Protein 3O2I (pdb70)

Structure (mmCIF, N/CA/C/O backbone):
data_3O2I
#
_entry.id   3O2I
#
_cell.length_a   50.485
_cell.length_b   91.630
_cell.length_c   171.779
_cell.angle_alpha   90.00
_cell.angle_beta   90.00
_cell.angle_gamma   90.00
#
_symmetry.space_group_name_H-M   'C 2 2 21'
#
loop_
_entity.id
_entity.type
_entity.pdbx_description
1 polymer 'Uncharacterized protein'
2 non-polymer 2,3-DIHYDROXY-1,4-DITHIOBUTANE
3 non-polymer DI(HYDROXYETHYL)ETHER
4 water water
#
loop_
_atom_site.group_PDB
_atom_site.id
_atom_site.type_symbol
_atom_site.label_atom_id
_atom_site.label_alt_id
_atom_site.label_comp_id
_atom_site.label_asym_id
_atom_site.label_entity_id
_atom_site.label_seq_id
_atom_site.pdbx_PDB_ins_code
_atom_site.Cartn_x
_atom_site.Cartn_y
_atom_site.Cartn_z
_atom_site.occupancy
_atom_site.B_iso_or_equiv
_atom_site.auth_seq_id
_atom_site.auth_comp_id
_atom_site.auth_asym_id
_atom_site.auth_atom_id
_atom_site.pdbx_PDB_model_num
ATOM 1 N N . ASP A 1 26 ? 17.642 30.106 69.927 1.00 75.16 5 ASP A N 1
ATOM 2 C CA . ASP A 1 26 ? 16.244 29.685 69.947 1.00 76.61 5 ASP 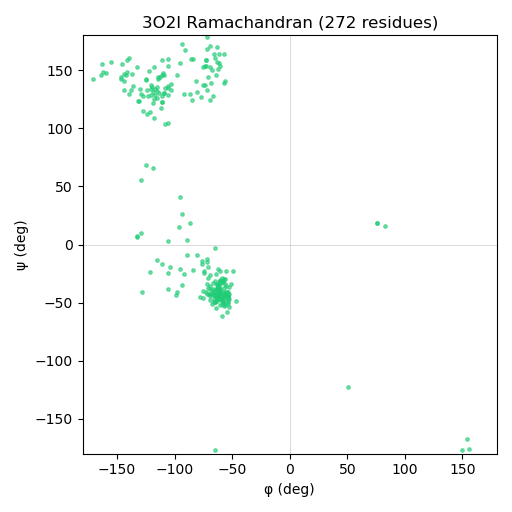A CA 1
ATOM 3 C C . ASP A 1 26 ? 15.437 30.400 71.043 1.00 69.23 5 ASP A C 1
ATOM 4 O O . ASP A 1 26 ? 16.005 31.105 71.883 1.00 73.69 5 ASP A O 1
ATOM 17 N N . HIS A 1 28 ? 11.423 30.315 73.387 1.00 29.66 7 HIS A N 1
ATOM 18 C CA . HIS A 1 28 ? 10.337 29.428 73.816 1.00 28.51 7 HIS A CA 1
ATOM 19 C C . HIS A 1 28 ? 9.154 30.166 74.425 1.00 31.63 7 HIS A C 1
ATOM 20 O O . HIS A 1 28 ? 9.325 31.146 75.156 1.00 29.68 7 HIS A O 1
ATOM 27 N N . ILE A 1 29 ? 7.949 29.682 74.146 1.00 25.87 8 ILE A N 1
ATOM 28 C CA . ILE A 1 29 ? 6.759 30.357 74.658 1.00 25.05 8 ILE A CA 1
ATOM 29 C C . ILE A 1 29 ? 6.099 29.688 75.866 1.00 21.70 8 ILE A C 1
ATOM 30 O O . ILE A 1 29 ? 5.848 28.481 75.866 1.00 24.83 8 ILE A O 1
ATOM 35 N N . TYR A 1 30 ? 5.796 30.507 76.867 1.00 19.75 9 TYR A N 1
ATOM 36 C CA . TYR A 1 30 ? 5.164 30.078 78.112 1.00 19.07 9 TYR A CA 1
ATOM 37 C C . TYR A 1 30 ? 3.903 30.880 78.326 1.00 23.03 9 TYR A C 1
ATOM 38 O O . TYR A 1 30 ? 3.956 32.090 78.533 1.00 23.06 9 TYR A O 1
ATOM 47 N N . 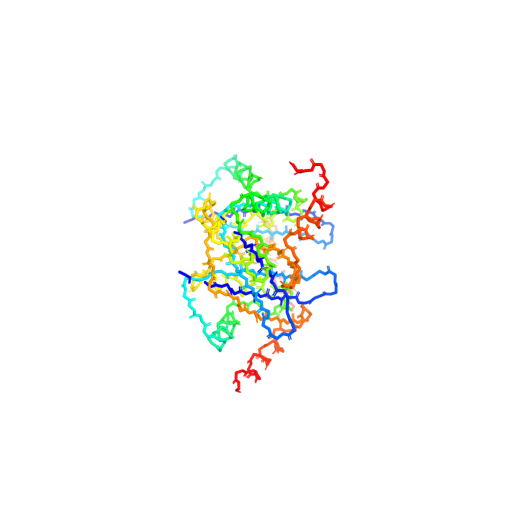GLU A 1 31 ? 2.771 30.194 78.245 1.00 15.52 10 GLU A N 1
ATOM 48 C CA . GLU A 1 31 ? 1.470 30.832 78.314 1.00 20.08 10 GLU A CA 1
ATOM 49 C C . GLU A 1 31 ? 0.757 30.514 79.622 1.00 23.73 10 GLU A C 1
ATOM 50 O O . GLU A 1 31 ? 0.635 29.352 80.005 1.00 19.60 10 GLU A O 1
ATOM 56 N N . LEU A 1 32 ? 0.267 31.553 80.288 1.00 17.91 11 LEU A N 1
ATOM 57 C CA . LEU A 1 32 ? -0.494 31.385 81.516 1.00 19.73 11 LEU A CA 1
ATOM 58 C C . LEU A 1 32 ? -1.917 31.733 81.179 1.00 22.52 11 LEU A C 1
ATOM 59 O O . LEU A 1 32 ? -2.195 32.773 80.563 1.00 20.72 11 LEU A O 1
ATOM 64 N N . VAL A 1 33 ? -2.830 30.862 81.567 1.00 19.29 12 VAL A N 1
ATOM 65 C CA . VAL A 1 33 ? -4.218 31.090 81.252 1.00 22.49 12 VAL A CA 1
ATOM 66 C C . VAL A 1 33 ? -5.063 31.176 82.514 1.00 24.56 12 VAL A C 1
ATOM 67 O O . VAL A 1 33 ? -4.891 30.387 83.453 1.00 24.39 12 VAL A O 1
ATOM 71 N N . SER A 1 34 ? -5.968 32.147 82.527 1.00 24.11 13 SER A N 1
ATOM 72 C CA . SER A 1 34 ? -6.968 32.263 83.574 1.00 31.12 13 SER A CA 1
ATOM 73 C C . SER A 1 34 ? -8.337 32.118 82.945 1.00 28.45 13 SER A C 1
ATOM 74 O O . SER A 1 34 ? -8.790 33.005 82.225 1.00 39.37 13 SER A O 1
ATOM 77 N N . ARG A 1 35 ? -8.993 30.996 83.214 1.00 24.77 14 ARG A N 1
ATOM 78 C CA . ARG A 1 35 ? -10.263 30.680 82.568 1.00 31.61 14 ARG A CA 1
ATOM 79 C C . ARG A 1 35 ? -11.432 31.388 83.247 1.00 41.18 14 ARG A C 1
ATOM 80 O O . ARG A 1 35 ? -11.479 31.496 84.465 1.00 41.24 14 ARG A O 1
ATOM 88 N N . ASP A 1 36 ? -12.378 31.869 82.452 1.00 41.98 15 ASP A N 1
ATOM 89 C CA . ASP A 1 36 ? -13.518 32.591 82.999 1.00 41.66 15 ASP A CA 1
ATOM 90 C C . ASP A 1 36 ? -14.702 32.506 82.047 1.00 40.23 15 ASP A C 1
ATOM 91 O O . ASP A 1 36 ? -14.529 32.285 80.843 1.00 34.02 15 ASP A O 1
ATOM 96 N N . ARG A 1 37 ? -15.897 32.691 82.597 1.00 39.40 16 ARG A N 1
ATOM 97 C CA . ARG A 1 37 ? -17.133 32.686 81.824 1.00 45.93 16 ARG A CA 1
ATOM 98 C C . ARG A 1 37 ? -17.198 33.810 80.793 1.00 47.25 16 ARG A C 1
ATOM 99 O O . ARG A 1 37 ? -17.771 33.640 79.714 1.00 51.13 16 ARG A O 1
ATOM 107 N N . THR A 1 38 ? -16.628 34.960 81.138 1.00 47.05 17 THR A N 1
ATOM 108 C CA . THR A 1 38 ? -16.749 36.154 80.301 1.00 59.49 17 THR A CA 1
ATOM 109 C C . THR A 1 38 ? -15.404 36.811 79.972 1.00 63.66 17 THR A C 1
ATOM 110 O O . THR A 1 38 ? -15.178 37.244 78.842 1.00 62.10 17 THR A O 1
ATOM 114 N N . HIS A 1 39 ? -14.512 36.876 80.956 1.00 68.17 18 HIS A N 1
ATOM 115 C CA . HIS A 1 39 ? -13.229 37.551 80.768 1.00 72.93 18 HIS A CA 1
ATOM 116 C C . HIS A 1 39 ? -12.033 36.620 80.942 1.00 60.89 18 HIS A C 1
ATOM 117 O O . HIS A 1 39 ? -11.245 36.789 81.879 1.00 58.17 18 HIS A O 1
ATOM 124 N N . PRO A 1 40 ? -11.894 35.633 80.043 1.00 48.08 19 PRO A N 1
ATOM 125 C CA . PRO A 1 40 ? -10.693 34.792 80.065 1.00 39.36 19 PRO A CA 1
ATOM 126 C C . PRO A 1 40 ? -9.466 35.657 79.805 1.00 36.81 19 PRO A C 1
ATOM 127 O O . PRO A 1 40 ? -9.565 36.685 79.135 1.00 43.68 19 PRO A O 1
ATOM 131 N N . VAL A 1 41 ? -8.328 35.253 80.352 1.00 32.38 20 VAL A N 1
ATOM 132 C CA . VAL A 1 41 ? -7.099 36.015 80.221 1.00 33.75 20 VAL A CA 1
ATOM 133 C C . VAL A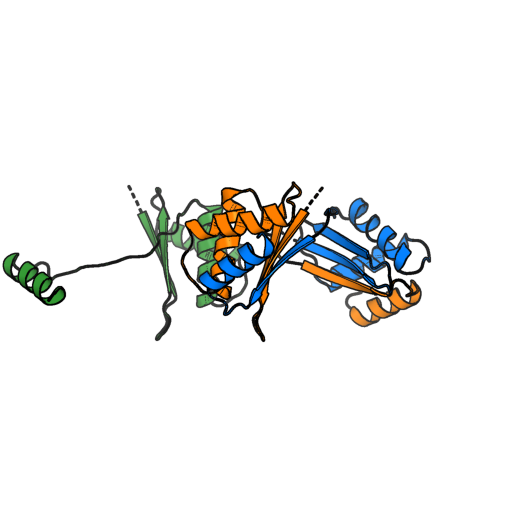 1 41 ? -5.991 35.073 79.803 1.00 37.61 20 VAL A C 1
ATOM 134 O O . VAL A 1 41 ? -5.747 34.062 80.467 1.00 34.05 20 VAL A O 1
ATOM 138 N N . ARG A 1 42 ? -5.344 35.383 78.682 1.00 30.20 21 ARG A N 1
ATOM 139 C CA . ARG A 1 42 ? -4.159 34.648 78.269 1.00 24.19 21 ARG A CA 1
ATOM 140 C C . ARG A 1 42 ? -2.954 35.578 78.297 1.00 31.39 21 ARG A C 1
ATOM 141 O O . ARG A 1 42 ? -3.015 36.714 77.821 1.00 33.34 21 ARG A O 1
ATOM 149 N N . ILE A 1 43 ? -1.876 35.111 78.910 1.00 27.87 22 ILE A N 1
ATOM 150 C CA . ILE A 1 43 ? -0.643 35.871 78.974 1.00 27.84 22 ILE A CA 1
ATOM 151 C C . ILE A 1 43 ? 0.427 35.018 78.311 1.00 29.34 22 ILE A C 1
ATOM 152 O O . ILE A 1 43 ? 0.587 33.850 78.657 1.00 36.21 22 ILE A O 1
ATOM 157 N N . TYR A 1 44 ? 1.154 35.597 77.364 1.00 20.06 23 TYR A N 1
ATOM 158 C CA . TYR A 1 44 ? 2.209 34.873 76.648 1.00 16.32 23 TYR A CA 1
ATOM 159 C C . TYR A 1 44 ? 3.563 35.422 77.027 1.00 23.25 23 TYR A C 1
ATOM 160 O O . TYR A 1 44 ? 3.837 36.610 76.845 1.00 29.12 23 TYR A O 1
ATOM 169 N N . LEU A 1 45 ? 4.417 34.544 77.536 1.00 24.40 24 LEU A N 1
ATOM 170 C CA . LEU A 1 45 ? 5.754 34.920 77.958 1.00 20.13 24 LEU A CA 1
ATOM 171 C C . LEU A 1 45 ? 6.763 34.227 77.072 1.00 22.91 24 LEU A C 1
ATOM 172 O O . LEU A 1 45 ? 6.580 33.071 76.715 1.00 31.31 24 LEU A O 1
ATOM 177 N N . LEU A 1 46 ? 7.838 34.936 76.747 1.00 24.49 25 LEU A N 1
ATOM 178 C CA . LEU A 1 46 ? 8.915 34.399 75.935 1.00 21.83 25 LEU A CA 1
ATOM 179 C C . LEU A 1 46 ? 10.115 34.238 76.826 1.00 27.45 25 LEU A C 1
ATOM 180 O O . LEU A 1 46 ? 10.330 35.033 77.746 1.00 27.90 25 LEU A O 1
ATOM 185 N N . HIS A 1 47 ? 10.897 33.205 76.557 1.00 26.26 26 HIS A N 1
ATOM 186 C CA . HIS A 1 47 ? 12.174 33.046 77.222 1.00 31.49 26 HIS A CA 1
ATOM 187 C C . HIS A 1 47 ? 13.166 32.454 76.238 1.00 34.91 26 HIS A C 1
ATOM 188 O O . HIS A 1 47 ? 12.795 31.660 75.375 1.00 35.13 26 HIS A O 1
ATOM 195 N N . SER A 1 48 ? 14.423 32.855 76.374 1.00 31.28 27 SER A N 1
ATOM 196 C CA . SER A 1 48 ? 15.508 32.319 75.569 1.00 38.10 27 SER A CA 1
ATOM 197 C C . SER A 1 48 ? 15.727 30.850 75.866 1.00 36.55 27 SER A C 1
ATOM 198 O O . SER A 1 48 ? 16.148 30.095 74.998 1.00 45.89 27 SER A O 1
ATOM 201 N N . GLU A 1 49 ? 15.455 30.455 77.106 1.00 39.36 28 GLU A N 1
ATOM 202 C CA . GLU A 1 49 ? 15.835 29.134 77.587 1.00 44.64 28 GLU A CA 1
ATOM 203 C C . GLU A 1 49 ? 14.621 28.251 77.686 1.00 32.88 28 GLU A C 1
ATOM 204 O O . GLU A 1 49 ? 13.506 28.737 77.854 1.00 22.70 28 GLU A O 1
ATOM 210 N N . TYR A 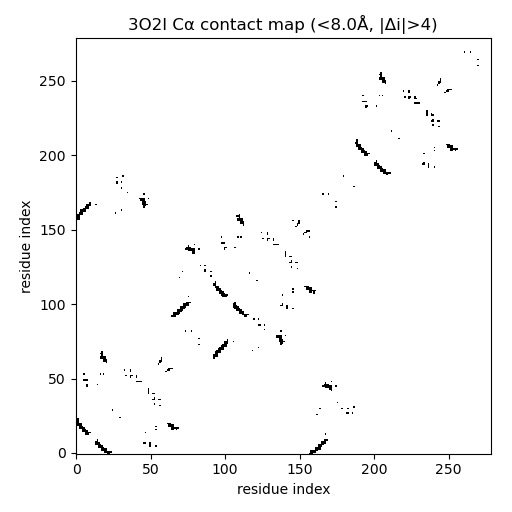1 50 ? 14.844 26.949 77.576 1.00 32.90 29 TYR A N 1
ATOM 211 C CA . TYR A 1 50 ? 13.756 25.994 77.674 1.00 32.38 29 TYR A CA 1
ATOM 212 C C . TYR A 1 50 ? 13.606 25.531 79.114 1.00 35.28 29 TYR A C 1
ATOM 213 O O . TYR A 1 50 ? 14.587 25.140 79.752 1.00 36.25 29 TYR A O 1
ATOM 222 N N . TRP A 1 51 ? 12.376 25.601 79.615 1.00 28.51 30 TRP A N 1
ATOM 223 C CA . TRP A 1 51 ? 12.021 25.062 80.919 1.00 26.60 30 TRP A CA 1
ATOM 224 C C . TRP A 1 51 ? 11.028 23.935 80.715 1.00 29.61 30 TRP A C 1
ATOM 225 O O . TRP A 1 51 ? 10.082 24.081 79.936 1.00 26.09 30 TRP A O 1
ATOM 236 N N . THR A 1 52 ? 11.219 22.820 81.420 1.00 27.35 31 THR A N 1
ATOM 237 C CA . THR A 1 52 ? 10.241 21.737 81.388 1.00 25.65 31 THR A CA 1
ATOM 238 C C . THR A 1 52 ? 8.954 22.240 82.040 1.00 26.74 31 THR A C 1
ATOM 239 O O . THR A 1 52 ? 8.967 23.263 82.734 1.00 21.70 31 THR A O 1
ATOM 243 N N . GLU A 1 53 ? 7.850 21.528 81.817 1.00 25.65 32 GLU A N 1
ATOM 244 C CA . GLU A 1 53 ? 6.591 21.828 82.508 1.00 29.21 32 GLU A CA 1
ATOM 245 C C . GLU A 1 53 ? 6.772 21.864 84.039 1.00 28.23 32 GLU A C 1
ATOM 246 O O . GLU A 1 53 ? 6.278 22.768 84.717 1.00 28.92 32 GLU A O 1
ATOM 252 N N . ASP A 1 54 ? 7.479 20.880 84.581 1.00 28.59 33 ASP A N 1
ATOM 253 C CA . ASP A 1 54 ? 7.689 20.824 86.036 1.00 29.78 33 ASP A CA 1
ATOM 254 C C . ASP A 1 54 ? 8.392 22.083 86.527 1.00 24.63 33 ASP A C 1
ATOM 255 O O . ASP A 1 54 ? 7.959 22.712 87.492 1.00 21.63 33 ASP A O 1
ATOM 260 N N . GLU A 1 55 ? 9.460 22.460 85.833 1.00 21.58 34 GLU A N 1
ATOM 261 C CA . GLU A 1 55 ? 10.203 23.662 86.171 1.00 28.56 34 GLU A CA 1
ATOM 262 C C . GLU A 1 55 ? 9.337 24.917 86.088 1.00 30.73 34 GLU A C 1
ATOM 263 O O . GLU A 1 55 ? 9.451 25.815 86.929 1.00 30.76 34 GLU A O 1
ATOM 269 N N . PHE A 1 56 ? 8.471 24.959 85.076 1.00 24.70 35 PHE A N 1
ATOM 270 C CA . PHE A 1 56 ? 7.511 26.052 84.887 1.00 25.80 35 PHE A CA 1
ATOM 271 C C . PHE A 1 56 ? 6.537 26.103 86.078 1.00 25.22 35 PHE A C 1
ATOM 272 O O . PHE A 1 56 ? 6.272 27.170 86.635 1.00 27.52 35 PHE A O 1
ATOM 280 N N . TYR A 1 57 ? 6.022 24.944 86.481 1.00 27.09 36 TYR A N 1
ATOM 281 C CA . TYR A 1 57 ? 5.196 24.858 87.692 1.00 26.85 36 TYR A CA 1
ATOM 282 C C . TYR A 1 57 ? 5.955 25.322 88.937 1.00 26.00 36 TYR A C 1
ATOM 283 O O . TYR A 1 57 ? 5.439 26.098 89.729 1.00 22.35 36 TYR A O 1
ATOM 292 N N . ASN A 1 58 ? 7.186 24.856 89.105 1.00 28.25 37 ASN A N 1
ATOM 293 C CA . ASN A 1 58 ? 7.982 25.317 90.234 1.00 32.87 37 ASN A CA 1
ATOM 294 C C . ASN A 1 58 ? 8.158 26.825 90.240 1.00 35.56 37 ASN A C 1
ATOM 295 O O . ASN A 1 58 ? 8.252 27.444 91.306 1.00 29.34 37 ASN A O 1
ATOM 300 N N . LEU A 1 59 ? 8.198 27.422 89.053 1.00 33.28 38 LEU A N 1
ATOM 301 C CA . LEU A 1 59 ? 8.335 28.867 88.972 1.00 34.54 38 LEU A CA 1
ATOM 302 C C . LEU A 1 59 ? 7.117 29.533 89.611 1.00 27.96 38 LEU A C 1
ATOM 303 O O . LEU A 1 59 ? 7.243 30.560 90.262 1.00 22.22 38 LEU A O 1
ATOM 308 N N . LEU A 1 60 ? 5.942 28.942 89.424 1.00 23.23 39 LEU A N 1
ATOM 309 C CA . LEU A 1 60 ? 4.729 29.473 90.040 1.00 28.75 39 LEU A CA 1
ATOM 310 C C . LEU A 1 60 ? 4.813 29.407 91.576 1.00 30.43 39 LEU A C 1
ATOM 311 O O . LEU A 1 60 ? 4.460 30.359 92.266 1.00 33.68 39 LEU A O 1
ATOM 316 N N . LEU A 1 61 ? 5.270 28.275 92.101 1.00 25.52 40 LEU A N 1
ATOM 317 C CA . LEU A 1 61 ? 5.443 28.131 93.545 1.00 30.36 40 LEU A CA 1
ATOM 318 C C . LEU A 1 61 ? 6.436 29.175 94.024 1.00 32.79 40 LEU A C 1
ATOM 319 O O . LEU A 1 61 ? 6.220 29.823 95.045 1.00 23.86 40 LEU A O 1
ATOM 324 N N . GLU A 1 62 ? 7.503 29.376 93.254 1.00 29.16 41 GLU A N 1
ATOM 325 C CA . GLU A 1 62 ? 8.495 30.379 93.616 1.00 37.57 41 GLU A CA 1
ATOM 326 C C . GLU A 1 62 ? 7.836 31.750 93.747 1.00 39.78 41 GLU A C 1
ATOM 327 O O . GLU A 1 62 ? 8.033 32.448 94.749 1.00 36.12 41 GLU A O 1
ATOM 333 N N . ALA A 1 63 ? 7.037 32.120 92.746 1.00 29.89 42 ALA A N 1
ATOM 334 C CA . ALA A 1 63 ? 6.297 33.380 92.783 1.00 30.24 42 ALA A CA 1
ATOM 335 C C . ALA A 1 63 ? 5.289 33.435 93.937 1.00 29.47 42 ALA A C 1
ATOM 336 O O . ALA A 1 63 ? 5.058 34.498 94.510 1.00 33.63 42 ALA A O 1
ATOM 338 N N . PHE A 1 64 ? 4.680 32.296 94.267 1.00 27.85 43 PHE A N 1
ATOM 339 C CA . PHE A 1 64 ? 3.683 32.252 95.349 1.00 25.12 43 PHE A CA 1
ATOM 340 C C . PHE A 1 64 ? 4.275 32.691 96.691 1.00 32.23 43 PHE A C 1
ATOM 341 O O . PHE A 1 64 ? 3.573 33.266 97.506 1.00 28.38 43 PHE A O 1
ATOM 349 N N . GLN A 1 65 ? 5.564 32.431 96.900 1.00 28.77 44 GLN A N 1
ATOM 350 C CA . GLN A 1 65 ? 6.270 32.868 98.105 1.00 43.06 44 GLN A CA 1
ATOM 351 C C . GLN A 1 65 ? 6.234 34.382 98.287 1.00 52.11 44 GLN A C 1
ATOM 352 O O . GLN A 1 65 ? 6.286 34.880 99.409 1.00 59.68 44 GLN A O 1
ATOM 358 N N . ARG A 1 66 ? 6.156 35.107 97.177 1.00 54.83 45 ARG A N 1
ATOM 359 C CA . ARG A 1 66 ? 6.240 36.563 97.197 1.00 58.23 45 ARG A CA 1
ATOM 360 C C . ARG A 1 66 ? 4.884 37.236 97.017 1.00 46.68 45 ARG A C 1
ATOM 361 O O . ARG A 1 66 ? 4.722 38.412 97.342 1.00 43.09 45 ARG A O 1
ATOM 369 N N . SER A 1 67 ? 3.920 36.492 96.482 1.00 33.57 46 SER A N 1
ATOM 370 C CA . SER A 1 67 ? 2.685 37.091 95.997 1.00 28.22 46 SER A CA 1
ATOM 371 C C . SER A 1 67 ? 1.604 37.156 97.059 1.00 28.65 46 SER A C 1
ATOM 372 O O . SER A 1 67 ? 1.692 36.499 98.087 1.00 30.14 46 SER A O 1
ATOM 375 N N . SER A 1 68 ? 0.562 37.923 96.767 1.00 25.59 47 SER A N 1
ATOM 376 C CA . SER A 1 68 ? -0.578 38.062 97.658 1.00 34.73 47 SER A CA 1
ATOM 377 C C . SER A 1 68 ? -1.311 36.735 97.811 1.00 38.82 47 SER A C 1
ATOM 378 O O . SER A 1 68 ? -0.888 35.711 97.264 1.00 37.23 47 SER A O 1
ATOM 381 N N . ALA A 1 69 ? -2.410 36.759 98.562 1.00 34.16 48 ALA A N 1
ATOM 382 C CA . ALA A 1 69 ? -3.235 35.571 98.757 1.00 31.62 48 ALA A CA 1
ATOM 383 C C . ALA A 1 69 ? -4.411 35.542 97.775 1.00 29.85 48 ALA A C 1
ATOM 384 O O . ALA A 1 69 ? -5.359 34.783 97.955 1.00 25.55 48 ALA A O 1
ATOM 386 N N . SER A 1 70 ? -4.342 36.363 96.734 1.00 34.48 49 SER A N 1
ATOM 387 C CA . SER A 1 70 ? -5.454 36.506 95.787 1.00 36.58 49 SER A CA 1
ATOM 388 C C . SER A 1 70 ? -5.840 35.225 95.039 1.00 33.04 49 SER A C 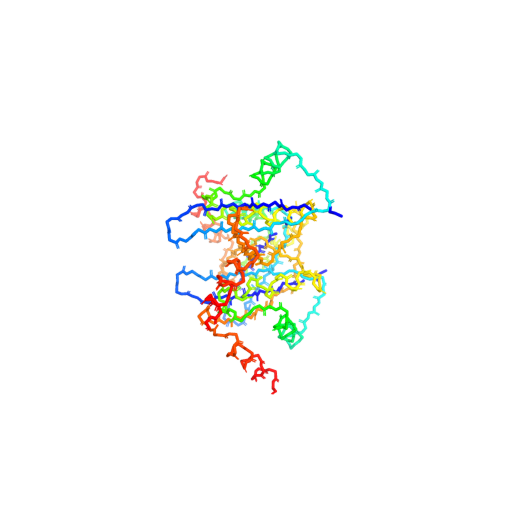1
ATOM 389 O O . SER A 1 70 ? -5.036 34.300 94.889 1.00 32.62 49 SER A O 1
ATOM 392 N N . ASP A 1 71 ? -7.085 35.191 94.575 1.00 28.68 50 ASP A N 1
ATOM 393 C CA . ASP A 1 71 ? -7.576 34.150 93.676 1.00 29.45 50 ASP A CA 1
ATOM 394 C C . ASP A 1 71 ? -6.806 34.199 92.354 1.00 32.20 50 ASP A C 1
ATOM 395 O O . ASP A 1 71 ? -6.080 35.154 92.085 1.00 34.88 50 ASP A O 1
ATOM 400 N N . TRP A 1 72 ? -6.990 33.186 91.514 1.00 25.47 51 TRP A N 1
ATOM 401 C CA . TRP A 1 72 ? -6.127 33.029 90.358 1.00 24.28 51 TRP A CA 1
ATOM 402 C C . TRP A 1 72 ? -6.226 34.226 89.395 1.00 28.21 51 TRP A C 1
ATOM 403 O O . TRP A 1 72 ? -5.200 34.704 88.915 1.00 31.68 51 TRP A O 1
ATOM 414 N N . HIS A 1 73 ? -7.436 34.736 89.143 1.00 21.80 52 HIS A N 1
ATOM 415 C CA . HIS A 1 73 ? -7.583 35.837 88.180 1.00 25.20 52 HIS A CA 1
ATOM 416 C C . HIS A 1 73 ? -6.720 37.063 88.499 1.00 28.04 52 HIS A C 1
ATOM 417 O O . HIS A 1 73 ? -6.395 37.833 87.601 1.00 29.61 52 HIS A O 1
ATOM 424 N N . LEU A 1 74 ? -6.325 37.229 89.760 1.00 32.58 53 LEU A N 1
ATOM 425 C CA . LEU A 1 74 ? -5.378 38.289 90.129 1.00 31.35 53 LEU A CA 1
ATOM 426 C C . LEU A 1 74 ? -3.971 37.714 90.224 1.00 32.34 53 LEU A C 1
ATOM 427 O O . LEU A 1 74 ? -2.991 38.327 89.782 1.00 36.47 53 LEU A O 1
ATOM 432 N N . GLN A 1 75 ? -3.886 36.519 90.795 1.00 26.01 54 GLN A N 1
ATOM 433 C CA . GLN A 1 75 ? -2.616 35.830 90.979 1.00 19.90 54 GLN A CA 1
ATOM 434 C C . GLN A 1 75 ? -1.840 35.722 89.674 1.00 24.93 54 GLN A C 1
ATOM 435 O O . GLN A 1 75 ? -0.624 35.920 89.643 1.00 28.70 54 GLN A O 1
ATOM 441 N N . ILE A 1 76 ? -2.545 35.396 88.593 1.00 22.97 55 ILE A N 1
ATOM 442 C CA . ILE A 1 76 ? -1.895 35.231 87.297 1.00 22.80 55 ILE A CA 1
ATOM 443 C C . ILE A 1 76 ? -1.058 36.463 86.918 1.00 16.64 55 ILE A C 1
ATOM 444 O O . ILE A 1 76 ? 0.062 36.336 86.419 1.00 25.77 55 ILE A O 1
ATOM 449 N N . LEU A 1 77 ? -1.592 37.645 87.193 1.00 22.71 56 LEU A N 1
ATOM 450 C CA . LEU A 1 77 ? -0.888 38.894 86.895 1.00 27.11 56 LEU A CA 1
ATOM 451 C C . LEU A 1 77 ? 0.358 39.040 87.760 1.00 29.89 56 LEU A C 1
ATOM 452 O O . LEU A 1 77 ? 1.395 39.520 87.298 1.00 28.59 56 LEU A O 1
ATOM 457 N N . GLU A 1 78 ? 0.258 38.616 89.018 1.00 23.11 57 GLU A N 1
ATOM 458 C CA . GLU A 1 78 ? 1.404 38.685 89.920 1.00 22.47 57 GLU A CA 1
ATOM 459 C C . GLU A 1 78 ? 2.464 37.689 89.497 1.00 22.93 57 GLU A C 1
ATOM 460 O O . GLU A 1 78 ? 3.649 37.995 89.507 1.00 27.11 57 GLU A O 1
ATOM 466 N N . VAL A 1 79 ? 2.041 36.485 89.130 1.00 21.00 58 VAL A N 1
ATOM 467 C CA . VAL A 1 79 ? 2.998 35.486 88.661 1.00 22.31 58 VAL A CA 1
ATOM 468 C C . VAL A 1 79 ? 3.741 35.996 87.412 1.00 22.48 58 VAL A C 1
ATOM 469 O O . VAL A 1 79 ? 4.968 35.927 87.343 1.00 24.67 58 VAL A O 1
ATOM 473 N N . SER A 1 80 ? 2.997 36.526 86.442 1.00 19.85 59 SER A N 1
ATOM 474 C CA A SER A 1 80 ? 3.610 37.073 85.232 0.60 27.32 59 SER A CA 1
ATOM 475 C CA B SER A 1 80 ? 3.609 37.076 85.232 0.40 26.98 59 SER A CA 1
ATOM 476 C C . SER A 1 80 ? 4.696 38.092 85.583 1.00 26.85 59 SER A C 1
ATOM 477 O O . SER A 1 80 ? 5.847 37.947 85.178 1.00 26.84 59 SER A O 1
ATOM 482 N N . LYS A 1 81 ? 4.328 39.117 86.348 1.00 33.77 60 LYS A N 1
ATOM 483 C CA . LYS A 1 81 ? 5.286 40.151 86.749 1.00 35.21 60 LYS A CA 1
ATOM 484 C C . LYS A 1 81 ? 6.504 39.550 87.445 1.00 34.54 60 LYS A C 1
ATOM 485 O O . LYS A 1 81 ? 7.624 40.025 87.277 1.00 37.53 60 LYS A O 1
ATOM 491 N N . TYR A 1 82 ? 6.295 38.491 88.215 1.00 27.05 61 TYR A N 1
ATOM 492 C CA . TYR A 1 82 ? 7.419 37.896 88.921 1.00 28.91 61 TYR A CA 1
ATOM 493 C C . TYR A 1 82 ? 8.335 37.166 87.962 1.00 29.15 61 TYR A C 1
ATOM 494 O O . TYR A 1 82 ? 9.553 37.250 88.079 1.00 28.81 61 TYR A O 1
ATOM 503 N N . LEU A 1 83 ? 7.753 36.420 87.031 1.00 25.30 62 LEU A N 1
ATOM 504 C CA . LEU A 1 83 ? 8.572 35.718 86.057 1.00 25.04 62 LEU A CA 1
ATOM 505 C C . LEU A 1 83 ? 9.381 36.723 85.240 1.00 26.49 62 LEU A C 1
ATOM 506 O O . LEU A 1 83 ? 10.558 36.497 84.947 1.00 28.91 62 LEU A O 1
ATOM 511 N N . VAL A 1 84 ? 8.753 37.840 84.882 1.00 22.59 63 VAL A N 1
ATOM 512 C CA . VAL A 1 84 ? 9.441 38.854 84.075 1.00 27.94 63 VAL A CA 1
ATOM 513 C C . VAL A 1 84 ? 10.623 39.484 84.821 1.00 37.90 63 VAL A C 1
ATOM 514 O O . VAL A 1 84 ? 11.738 39.556 84.295 1.00 39.85 63 VAL A O 1
ATOM 518 N N . THR A 1 85 ? 10.386 39.927 86.053 1.00 33.65 64 THR A N 1
ATOM 519 C CA . THR A 1 85 ? 11.368 40.770 86.732 1.00 41.30 64 THR A CA 1
ATOM 520 C C . THR A 1 85 ? 12.468 39.963 87.415 1.00 41.72 64 THR A C 1
ATOM 521 O O . THR A 1 85 ? 13.568 40.467 87.644 1.00 50.08 64 THR A O 1
ATOM 525 N N . ALA A 1 86 ? 12.174 38.700 87.705 1.00 32.57 65 ALA A N 1
ATOM 526 C CA . ALA A 1 86 ? 13.079 37.847 88.466 1.00 39.60 65 ALA A CA 1
ATOM 527 C C . ALA A 1 86 ? 13.704 36.732 87.634 1.00 43.73 65 ALA A C 1
ATOM 528 O O . ALA A 1 86 ? 14.680 36.115 88.054 1.00 39.44 65 ALA A O 1
ATOM 530 N N . HIS A 1 87 ? 13.138 36.447 86.468 1.00 41.82 66 HIS A N 1
ATOM 531 C CA . HIS A 1 87 ? 13.617 35.305 85.700 1.00 38.14 66 HIS A CA 1
ATOM 532 C C . HIS A 1 87 ? 13.879 35.566 84.223 1.00 39.60 66 HIS A C 1
ATOM 533 O O . HIS A 1 87 ? 14.196 34.644 83.476 1.00 39.38 66 HIS A O 1
ATOM 540 N N . GLY A 1 88 ? 13.774 36.824 83.815 1.00 39.91 67 GLY A N 1
ATOM 541 C CA . GLY A 1 88 ? 14.165 37.210 82.471 1.00 31.94 67 GLY A CA 1
ATOM 542 C C . GLY A 1 88 ? 13.164 36.793 81.410 1.00 31.87 67 GLY A C 1
ATOM 543 O O . GLY A 1 88 ? 13.500 36.730 80.225 1.00 32.04 67 GLY A O 1
ATOM 544 N N . PHE A 1 89 ? 11.941 36.492 81.835 1.00 29.04 68 PHE A N 1
ATOM 545 C CA . PHE A 1 89 ? 10.856 36.236 80.896 1.00 34.62 68 PHE A CA 1
ATOM 546 C C . PHE A 1 89 ? 10.465 37.572 80.278 1.00 35.92 68 PHE A C 1
ATOM 547 O O . PHE A 1 89 ? 10.653 38.623 80.884 1.00 33.23 68 PHE A O 1
ATOM 555 N N . VAL A 1 90 ? 9.927 37.540 79.071 1.00 33.62 69 VAL A N 1
ATOM 556 C CA . VAL A 1 90 ? 9.499 38.768 78.422 1.00 30.48 69 VAL A CA 1
ATOM 557 C C . VAL A 1 90 ? 8.082 38.583 77.943 1.00 31.08 69 VAL A C 1
ATOM 558 O O . VAL A 1 90 ? 7.778 37.583 77.285 1.00 33.68 69 VAL A O 1
ATOM 562 N N . GLU A 1 91 ? 7.212 39.534 78.274 1.00 25.35 70 GLU A N 1
ATOM 563 C CA . GLU A 1 91 ? 5.817 39.443 77.857 1.00 27.60 70 GLU A CA 1
ATOM 564 C C . GLU A 1 91 ? 5.647 39.698 76.363 1.00 30.18 70 GLU A C 1
ATOM 565 O O . GLU A 1 91 ? 6.216 40.649 75.821 1.00 31.56 70 GLU A O 1
ATOM 571 N N . ALA A 1 92 ? 4.874 38.837 75.701 1.00 22.82 71 ALA A N 1
ATOM 572 C CA . ALA A 1 92 ? 4.524 39.055 74.299 1.00 23.41 71 ALA A CA 1
ATOM 573 C C . ALA A 1 92 ? 3.172 39.746 74.255 1.00 30.80 71 ALA A C 1
ATOM 574 O O . ALA A 1 92 ? 2.385 39.656 75.200 1.00 35.61 71 ALA A O 1
ATOM 576 N N . GLY A 1 93 ? 2.910 40.444 73.160 1.00 32.57 72 GLY A N 1
ATOM 577 C CA . GLY A 1 93 ? 1.682 41.202 73.004 1.00 37.65 72 GLY A CA 1
ATOM 578 C C . GLY A 1 93 ? 0.461 40.343 72.744 1.00 40.61 72 GLY A C 1
ATOM 579 O O . GLY A 1 93 ? -0.661 40.766 73.006 1.00 46.87 72 GLY A O 1
ATOM 580 N N . GLY A 1 94 ? 0.669 39.133 72.237 1.00 32.44 73 GLY A N 1
ATOM 581 C CA . GLY A 1 94 ? -0.444 38.249 71.968 1.00 28.51 73 GLY A CA 1
ATOM 582 C C . GLY A 1 94 ? -0.135 37.256 70.866 1.00 32.07 73 GLY A C 1
ATOM 583 O O . GLY A 1 94 ? 1.008 37.100 70.456 1.00 31.64 73 GLY A O 1
ATOM 584 N N . LEU A 1 95 ? -1.170 36.589 70.375 1.00 30.06 74 LEU A N 1
ATOM 585 C CA . LEU A 1 95 ? -0.989 35.468 69.472 1.00 21.73 74 LEU A CA 1
ATOM 586 C C . LEU A 1 95 ? -2.094 35.463 68.445 1.00 28.72 74 LEU A C 1
ATOM 587 O O . LEU A 1 95 ? -3.274 35.606 68.777 1.00 31.50 74 LEU A O 1
ATOM 592 N N . GLN A 1 96 ? -1.690 35.294 67.193 1.00 20.19 75 GLN A N 1
ATOM 593 C CA . GLN A 1 96 ? -2.612 35.170 66.078 1.00 27.05 75 GLN A CA 1
ATOM 594 C C . GLN A 1 96 ? -2.316 33.836 65.407 1.00 30.70 75 GLN A C 1
ATOM 595 O O . GLN A 1 96 ? -1.169 33.360 65.414 1.00 34.38 75 GLN A O 1
ATOM 601 N N . GLU A 1 97 ? -3.345 33.229 64.832 1.00 24.96 76 GLU A N 1
ATOM 602 C CA . GLU A 1 97 ? -3.218 31.873 64.335 1.00 19.28 76 GLU A CA 1
ATOM 603 C C . GLU A 1 97 ? -4.011 31.624 63.047 1.00 28.60 76 GLU A C 1
ATOM 604 O O . GLU A 1 97 ? -5.129 32.114 62.894 1.00 28.58 76 GLU A O 1
ATOM 610 N N . ILE A 1 98 ? -3.418 30.865 62.127 1.00 30.26 77 ILE A N 1
ATOM 611 C CA . ILE A 1 98 ? -4.145 30.375 60.952 1.00 29.21 77 ILE A CA 1
ATOM 612 C C . ILE A 1 98 ? -3.925 28.893 60.804 1.00 28.55 77 ILE A C 1
ATOM 613 O O . ILE A 1 98 ? -2.796 28.421 60.918 1.00 30.92 77 ILE A O 1
ATOM 618 N N . GLY A 1 99 ? -5.007 28.161 60.567 1.00 26.05 78 GLY A N 1
ATOM 619 C CA . GLY A 1 99 ? -4.931 26.721 60.449 1.00 29.63 78 GLY A CA 1
ATOM 620 C C . GLY A 1 99 ? -5.758 26.161 59.308 1.00 30.60 78 GLY A C 1
ATOM 621 O O . GLY A 1 99 ? -6.820 26.688 58.967 1.00 29.20 78 GLY A O 1
ATOM 622 N N . PHE A 1 100 ? -5.265 25.079 58.718 1.00 27.66 79 PHE A N 1
ATOM 623 C CA . PHE A 1 100 ? -6.007 24.368 57.686 1.00 31.92 79 PHE A CA 1
ATOM 624 C C . PHE A 1 100 ? -5.802 22.877 57.875 1.00 36.65 79 PHE A C 1
ATOM 625 O O . PHE A 1 100 ? -4.831 22.461 58.510 1.00 39.71 79 PHE A O 1
ATOM 633 N N . PRO A 1 101 ? -6.718 22.061 57.330 1.00 33.67 80 PRO A N 1
ATOM 634 C CA . PRO A 1 101 ? -6.515 20.613 57.382 1.00 33.51 80 PRO A CA 1
ATOM 635 C C . PRO A 1 101 ? -5.193 20.262 56.729 1.00 33.92 80 PRO A C 1
ATOM 636 O O . PRO A 1 101 ? -4.843 20.868 55.721 1.00 33.84 80 PRO A O 1
ATOM 640 N N . GLY A 1 102 ? -4.450 19.331 57.319 1.00 40.89 81 GLY A N 1
ATOM 641 C CA . GLY A 1 102 ? -3.171 18.929 56.762 1.00 43.46 81 GLY A CA 1
ATOM 642 C C . GLY A 1 102 ? -3.313 18.356 55.361 1.00 53.32 81 GLY A C 1
ATOM 643 O O . GLY A 1 102 ? -2.416 18.475 54.525 1.00 56.23 81 GLY A O 1
ATOM 644 N N . GLU A 1 103 ? -4.458 17.739 55.100 1.00 54.51 82 GLU A N 1
ATOM 645 C CA . GLU A 1 103 ? -4.681 17.065 53.827 1.00 56.66 82 GLU A CA 1
ATOM 646 C C . GLU A 1 103 ? -5.077 18.051 52.738 1.00 48.46 82 GLU A C 1
ATOM 647 O O . GLU A 1 103 ? -5.151 17.681 51.591 1.00 42.87 82 GLU A O 1
ATOM 653 N N . LEU A 1 104 ? -5.348 19.301 53.100 1.00 46.86 83 LEU A N 1
ATOM 654 C CA . LEU A 1 104 ? -5.912 20.250 52.146 1.00 40.98 83 LEU A CA 1
ATOM 655 C C . LEU A 1 104 ? -4.910 20.612 51.061 1.00 51.50 83 LEU A C 1
ATOM 656 O O . LEU A 1 104 ? -3.725 20.819 51.338 1.00 52.90 83 LEU A O 1
ATOM 661 N N . SER A 1 105 ? -5.392 20.696 49.824 1.00 51.53 84 SER A N 1
ATOM 662 C CA . SER A 1 105 ? -4.529 21.018 48.695 1.00 50.41 84 SER A CA 1
ATOM 663 C C . SER A 1 105 ? -4.147 22.481 48.754 1.00 51.35 84 SER A C 1
ATOM 664 O O . SER A 1 105 ? -4.835 23.287 49.373 1.00 54.32 84 SER A O 1
ATOM 667 N N . LYS A 1 106 ? -3.055 22.826 48.089 1.00 50.00 85 LYS A N 1
ATOM 668 C CA . LYS A 1 106 ? -2.592 24.205 48.062 1.00 56.22 85 LYS A CA 1
ATOM 669 C C . LYS A 1 106 ? -3.618 25.093 47.352 1.00 59.93 85 LYS A C 1
ATOM 670 O O . LYS A 1 106 ? -3.710 26.293 47.609 1.00 58.00 85 LYS A O 1
ATOM 676 N N . THR A 1 107 ? -4.401 24.475 46.474 1.00 61.99 86 THR A N 1
ATOM 677 C CA . THR A 1 107 ? -5.436 25.152 45.695 1.00 57.62 86 THR A CA 1
ATOM 678 C C . THR A 1 107 ? -6.605 25.611 46.561 1.00 53.06 86 THR A C 1
ATOM 679 O O . THR A 1 107 ? -7.066 26.747 46.463 1.00 45.14 86 THR A O 1
ATOM 683 N N . GLU A 1 108 ? -7.095 24.715 47.408 1.00 58.63 87 GLU A N 1
ATOM 684 C CA . GLU A 1 108 ? -8.192 25.050 48.305 1.00 50.37 87 GLU A CA 1
ATOM 685 C C . GLU A 1 108 ? -7.741 26.002 49.424 1.00 47.91 87 GLU A C 1
ATOM 686 O O . GLU A 1 108 ? -8.504 26.860 49.869 1.00 40.20 87 GLU A O 1
ATOM 692 N N . VAL A 1 109 ? -6.499 25.860 49.872 1.00 47.67 88 VAL A N 1
ATOM 693 C CA . VAL A 1 109 ? -5.974 26.789 50.867 1.00 47.91 88 VAL A CA 1
ATOM 694 C C . VAL A 1 109 ? -6.078 28.209 50.317 1.00 50.25 88 VAL A C 1
ATOM 695 O O . VAL A 1 109 ? -6.603 29.113 50.975 1.00 44.69 88 VAL A O 1
ATOM 699 N N . ARG A 1 110 ? -5.592 28.392 49.094 1.00 52.98 89 ARG A N 1
ATOM 700 C CA . ARG A 1 110 ? -5.648 29.694 48.438 1.00 57.20 89 ARG A CA 1
ATOM 701 C C . ARG A 1 110 ? -7.087 30.227 48.425 1.00 50.34 89 ARG A C 1
ATOM 702 O O . ARG A 1 110 ? -7.329 31.395 48.743 1.00 45.42 89 ARG A O 1
ATOM 710 N N . ARG A 1 111 ? -8.035 29.360 48.078 1.00 44.44 90 ARG A N 1
ATOM 711 C CA . ARG A 1 111 ? -9.450 29.730 48.035 1.00 55.43 90 ARG A CA 1
ATOM 712 C C . ARG A 1 111 ? -10.026 30.144 49.393 1.00 50.49 90 ARG A C 1
ATOM 713 O O . ARG A 1 111 ? -10.850 31.059 49.475 1.00 50.02 90 ARG A O 1
ATOM 721 N N . ARG A 1 112 ? -9.600 29.482 50.462 1.00 41.90 91 ARG A N 1
ATOM 722 C CA . ARG A 1 112 ? -10.095 29.857 51.778 1.00 31.22 91 ARG A CA 1
ATOM 723 C C . ARG A 1 112 ? -9.509 31.181 52.180 1.00 37.63 91 ARG A C 1
ATOM 724 O O . ARG A 1 112 ? -10.184 32.009 52.793 1.00 42.36 91 ARG A O 1
ATOM 732 N N . ILE A 1 113 ? -8.247 31.393 51.831 1.00 35.84 92 ILE A N 1
ATOM 733 C CA . ILE A 1 113 ? -7.592 32.631 52.215 1.00 44.13 92 ILE A CA 1
ATOM 734 C C . ILE A 1 113 ? -8.342 33.769 51.541 1.00 50.16 92 ILE A C 1
ATOM 735 O O . ILE A 1 113 ? -8.702 34.756 52.178 1.00 53.63 92 ILE A O 1
ATOM 740 N N . ASN A 1 114 ? -8.605 33.601 50.250 1.00 59.64 93 ASN A N 1
ATOM 741 C CA . ASN A 1 114 ? -9.369 34.584 49.499 1.00 66.62 93 ASN A CA 1
ATOM 742 C C . ASN A 1 114 ? -10.779 34.754 50.054 1.00 63.79 93 ASN A C 1
ATOM 743 O O . ASN A 1 114 ? -11.250 35.873 50.233 1.00 64.07 93 ASN A O 1
ATOM 748 N N . ALA A 1 115 ? -11.451 33.647 50.351 1.00 57.89 94 ALA A N 1
ATOM 749 C CA . ALA A 1 115 ? -12.804 33.743 50.878 1.00 58.42 94 ALA A CA 1
ATOM 750 C C . ALA A 1 115 ? -12.807 34.616 52.129 1.00 61.97 94 ALA A C 1
ATOM 751 O O . ALA A 1 115 ? -13.680 35.466 52.311 1.00 63.85 94 ALA A O 1
ATOM 753 N N . PHE A 1 116 ? -11.809 34.415 52.983 1.00 61.50 95 PHE A N 1
ATOM 754 C CA . PHE A 1 116 ? -11.671 35.214 54.191 1.00 59.41 95 PHE A CA 1
ATOM 755 C C . PHE A 1 116 ? -11.406 36.689 53.876 1.00 63.90 95 PHE A C 1
ATOM 756 O O . PHE A 1 116 ? -12.123 37.567 54.351 1.00 67.11 95 PHE A O 1
ATOM 764 N N . LEU A 1 117 ? -10.366 36.952 53.088 1.00 65.64 96 LEU A N 1
ATOM 765 C CA . LEU A 1 117 ? -10.061 38.306 52.634 1.00 69.95 96 LEU A CA 1
ATOM 766 C C . LEU A 1 117 ? -11.238 38.894 51.848 1.00 80.14 96 LEU A C 1
ATOM 767 O O . LEU A 1 117 ? -11.816 39.903 52.242 1.00 80.27 96 LEU A O 1
ATOM 772 N N . GLY A 1 118 ? -11.585 38.255 50.734 1.00 85.62 97 GLY A N 1
ATOM 773 C CA . GLY A 1 118 ? -12.703 38.685 49.914 1.00 91.46 97 GLY A CA 1
ATOM 774 C C . GLY A 1 118 ? -12.313 38.886 48.461 1.00 101.17 97 GLY A C 1
ATOM 775 O O . GLY A 1 118 ? -12.732 38.131 47.581 1.00 102.45 97 GLY A O 1
ATOM 776 N N . ASP B 1 26 ? 8.063 44.781 72.318 1.00 61.46 5 ASP B N 1
ATOM 777 C CA . ASP B 1 26 ? 6.825 44.041 72.556 1.00 66.98 5 ASP B CA 1
ATOM 778 C C . ASP B 1 26 ? 6.470 43.121 71.380 1.00 57.86 5 ASP B C 1
ATOM 779 O O . ASP B 1 26 ? 5.703 43.495 70.492 1.00 64.79 5 ASP B O 1
ATOM 792 N N . HIS B 1 28 ? 5.239 39.890 68.926 1.00 37.60 7 HIS B N 1
ATOM 793 C CA . HIS B 1 28 ? 3.966 39.247 68.647 1.00 34.10 7 HIS B CA 1
ATOM 794 C C . HIS B 1 28 ? 4.147 37.844 68.078 1.00 31.30 7 HIS B C 1
ATOM 795 O O . HIS B 1 28 ? 5.113 37.564 67.368 1.00 35.87 7 HIS B O 1
ATOM 802 N N . ILE B 1 29 ? 3.199 36.972 68.398 1.00 25.44 8 ILE B N 1
ATOM 803 C CA . ILE B 1 29 ? 3.268 35.558 68.049 1.00 17.48 8 ILE B CA 1
ATOM 804 C C . ILE B 1 29 ? 2.325 35.200 66.902 1.00 26.90 8 ILE B C 1
ATOM 805 O O . ILE B 1 29 ? 1.128 35.505 66.966 1.00 23.54 8 ILE B O 1
ATOM 810 N N . TYR B 1 30 ? 2.859 34.529 65.878 1.00 25.85 9 TYR B N 1
ATOM 811 C CA . TYR B 1 30 ? 2.069 34.069 64.740 1.00 27.42 9 TYR B CA 1
ATOM 812 C C . TYR B 1 30 ? 2.172 32.558 64.600 1.00 30.40 9 TYR B C 1
ATOM 813 O O . TYR B 1 30 ? 3.240 32.016 64.315 1.00 36.35 9 TYR B O 1
ATOM 822 N N . GLU B 1 31 ? 1.049 31.884 64.814 1.00 22.25 10 GLU B N 1
ATOM 823 C CA . GLU B 1 31 ? 1.013 30.437 64.725 1.00 23.18 10 GLU B CA 1
ATOM 824 C C . GLU B 1 31 ? 0.376 29.915 63.429 1.00 24.98 10 GLU B C 1
ATOM 825 O O . GLU B 1 31 ? -0.654 30.416 62.983 1.00 22.71 10 GLU B O 1
ATOM 831 N N . LEU B 1 32 ? 0.996 28.885 62.858 1.00 25.27 11 LEU B N 1
ATOM 832 C CA . LEU B 1 32 ? 0.465 28.173 61.696 1.00 25.08 11 LEU B CA 1
ATOM 833 C C . LEU B 1 32 ? 0.180 26.738 62.098 1.00 27.45 11 LEU B C 1
ATOM 834 O O . LEU B 1 32 ? 1.044 26.050 62.657 1.00 29.47 11 LEU B O 1
ATOM 839 N N . VAL B 1 33 ? -1.031 26.281 61.814 1.00 28.48 12 VAL B N 1
ATOM 840 C CA . VAL B 1 33 ? -1.453 24.954 62.237 1.00 23.94 12 VAL B CA 1
ATOM 841 C C . VAL B 1 33 ? -1.797 24.047 61.044 1.00 30.06 12 VAL B C 1
ATOM 842 O O . VAL B 1 33 ? -2.538 24.440 60.143 1.00 27.80 12 VAL B O 1
ATOM 846 N N . SER B 1 34 ? -1.250 22.837 61.052 1.00 33.67 13 SER B N 1
ATOM 847 C CA . SER B 1 34 ? -1.667 21.789 60.126 1.00 35.51 13 SER B CA 1
ATOM 848 C C . SER B 1 34 ? -2.492 20.785 60.911 1.00 31.16 13 SER B C 1
ATOM 849 O O . SER B 1 34 ? -1.957 19.991 61.681 1.00 29.69 13 SER B O 1
ATOM 852 N N . ARG B 1 35 ? -3.803 20.837 60.724 1.00 28.07 14 ARG B N 1
ATOM 853 C CA . ARG B 1 35 ? -4.721 19.988 61.466 1.00 37.86 14 ARG B CA 1
ATOM 854 C C . ARG B 1 35 ? -4.682 18.539 60.985 1.00 44.49 14 ARG B C 1
ATOM 855 O O . ARG B 1 35 ? -4.649 18.275 59.784 1.00 40.93 14 ARG B O 1
ATOM 863 N N . ASP B 1 36 ? -4.694 17.611 61.937 1.00 52.27 15 ASP B N 1
ATOM 864 C CA . ASP B 1 36 ? -4.622 16.186 61.641 1.00 58.84 15 ASP B CA 1
ATOM 865 C C . ASP B 1 36 ? -5.077 15.393 62.858 1.00 66.97 15 ASP B C 1
ATOM 866 O O . ASP B 1 36 ? -4.994 15.873 63.988 1.00 69.09 15 ASP B O 1
ATOM 871 N N . ARG B 1 37 ? -5.551 14.176 62.627 1.00 74.76 16 ARG B N 1
ATOM 872 C CA . ARG B 1 37 ? -6.083 13.347 63.704 1.00 78.16 16 ARG B CA 1
ATOM 873 C C . ARG B 1 37 ? -5.028 12.992 64.754 1.00 74.67 16 ARG B C 1
ATOM 874 O O . ARG B 1 37 ? -5.263 13.132 65.955 1.00 71.54 16 ARG B O 1
ATOM 882 N N . THR B 1 38 ? -3.866 12.536 64.296 1.00 76.01 17 THR B N 1
ATOM 883 C CA . THR B 1 38 ? -2.830 12.042 65.199 1.00 79.98 17 THR B CA 1
ATOM 884 C C . THR B 1 38 ? -1.504 12.797 65.070 1.00 79.41 17 THR B C 1
ATOM 885 O O . THR B 1 38 ? -0.702 12.815 66.005 1.00 75.76 17 THR B O 1
ATOM 889 N N . HIS B 1 39 ? -1.279 13.416 63.914 1.00 80.71 18 HIS B N 1
ATOM 890 C CA . HIS B 1 39 ? -0.028 14.129 63.659 1.00 81.42 18 HIS B CA 1
ATOM 891 C C . HIS B 1 39 ? -0.233 15.589 63.246 1.00 70.47 18 HIS B C 1
ATOM 892 O O . HIS B 1 39 ? 0.035 15.956 62.102 1.00 68.85 18 HIS B O 1
ATOM 899 N N . PRO B 1 40 ? -0.713 16.427 64.179 1.00 59.71 19 PRO B N 1
ATOM 900 C CA . PRO B 1 40 ? -0.878 17.854 63.886 1.00 60.58 19 PRO B CA 1
ATOM 901 C C . PRO B 1 40 ? 0.468 18.563 63.890 1.00 55.15 19 PRO B C 1
ATOM 902 O O . PRO B 1 40 ? 1.388 18.123 64.571 1.00 54.64 19 PRO B O 1
ATOM 906 N N . VAL B 1 41 ? 0.580 19.645 63.133 1.00 47.23 20 VAL B N 1
ATOM 907 C CA . VAL B 1 41 ? 1.801 20.436 63.130 1.00 46.34 20 VAL B CA 1
ATOM 908 C C . VAL B 1 41 ? 1.513 21.845 63.633 1.00 39.88 20 VAL B C 1
ATOM 909 O O . VAL B 1 41 ? 0.626 22.526 63.119 1.00 37.60 20 VAL B O 1
ATOM 913 N N . ARG B 1 42 ? 2.251 22.274 64.649 1.00 37.89 21 ARG B N 1
ATOM 914 C CA . ARG B 1 42 ? 2.131 23.636 65.138 1.00 35.42 21 ARG B CA 1
ATOM 915 C C . ARG B 1 42 ? 3.454 24.386 64.992 1.00 35.69 21 ARG B C 1
ATOM 916 O O . ARG B 1 42 ? 4.486 23.961 65.508 1.00 33.60 21 ARG B O 1
ATOM 924 N N . ILE B 1 43 ? 3.410 25.494 64.260 1.00 35.01 22 ILE B N 1
ATOM 925 C CA . ILE B 1 43 ? 4.579 26.335 64.064 1.00 33.32 22 ILE B CA 1
ATOM 926 C C . ILE B 1 43 ? 4.296 27.671 64.709 1.00 28.81 22 ILE B C 1
ATOM 927 O O . ILE B 1 43 ? 3.284 28.310 64.417 1.00 28.74 22 ILE B O 1
ATOM 932 N N . TYR B 1 44 ? 5.195 28.092 65.585 1.00 24.98 23 TYR B N 1
ATOM 933 C CA . TYR B 1 44 ? 5.051 29.371 66.268 1.00 26.62 23 TYR B CA 1
ATOM 934 C C . TYR B 1 44 ? 6.126 30.305 65.771 1.00 28.12 23 TYR B C 1
ATOM 935 O O . TYR B 1 44 ? 7.312 30.033 65.955 1.00 32.32 23 TYR B O 1
ATOM 944 N N . LEU B 1 45 ? 5.714 31.406 65.150 1.00 26.84 24 LEU B N 1
ATOM 945 C CA . LEU B 1 45 ? 6.652 32.422 64.671 1.00 24.05 24 LEU B CA 1
ATOM 946 C C . LEU B 1 45 ? 6.539 33.701 65.494 1.00 27.96 24 LEU B C 1
ATOM 947 O O . LEU B 1 45 ? 5.464 34.064 65.953 1.00 38.85 24 LEU B O 1
ATOM 952 N N . LEU B 1 46 ? 7.656 34.391 65.651 1.00 23.74 25 LEU B N 1
ATOM 953 C CA . LEU B 1 46 ? 7.697 35.634 66.403 1.00 30.29 25 LEU B CA 1
ATOM 954 C C . LEU B 1 46 ? 8.033 36.778 65.482 1.00 32.45 25 LEU B C 1
ATOM 955 O O . LEU B 1 46 ? 8.835 36.617 64.569 1.00 40.77 25 LEU B O 1
ATOM 960 N N . HIS B 1 47 ? 7.437 37.937 65.732 1.00 33.87 26 HIS B N 1
ATOM 961 C CA . HIS B 1 47 ? 7.838 39.158 65.036 1.00 37.68 26 HIS B CA 1
ATOM 962 C C . HIS B 1 47 ? 7.788 40.346 65.990 1.00 37.85 26 HIS B C 1
ATOM 963 O O . HIS B 1 47 ? 6.934 40.403 66.871 1.00 41.20 26 HIS B O 1
ATOM 970 N N . SER B 1 48 ? 8.705 41.291 65.810 1.00 33.91 27 SER B N 1
ATOM 971 C CA . SER B 1 48 ? 8.730 42.482 66.648 1.00 34.94 27 SER B CA 1
ATOM 972 C C . SER B 1 48 ? 7.570 43.425 66.353 1.00 38.40 27 SER B C 1
ATOM 973 O O . SER B 1 48 ? 7.232 44.266 67.180 1.00 47.52 27 SER B O 1
ATOM 976 N N . GLU B 1 49 ? 6.954 43.286 65.182 1.00 36.76 28 GLU B N 1
ATOM 977 C CA . GLU B 1 49 ? 5.821 44.145 64.841 1.00 43.51 28 GLU B CA 1
ATOM 978 C C . GLU B 1 49 ? 4.486 43.415 64.788 1.00 41.25 28 GLU B C 1
ATOM 979 O O . GLU B 1 49 ? 4.433 42.195 64.641 1.00 36.56 28 GLU B O 1
ATOM 985 N N . TYR B 1 50 ? 3.409 44.182 64.930 1.00 43.11 29 TYR B N 1
ATOM 986 C CA . TYR B 1 50 ? 2.066 43.638 64.830 1.00 41.22 29 TYR B CA 1
ATOM 987 C C . TYR B 1 50 ? 1.623 43.618 63.376 1.00 42.88 29 TYR B C 1
ATOM 988 O O . TYR B 1 50 ? 1.732 44.618 62.666 1.00 45.89 29 TYR B O 1
ATOM 997 N N . TRP B 1 51 ? 1.142 42.466 62.934 1.00 37.22 30 TRP B N 1
ATOM 998 C CA . TRP B 1 51 ? 0.551 42.341 61.613 1.00 35.09 30 TRP B CA 1
ATOM 999 C C . TRP B 1 51 ? -0.928 42.113 61.835 1.00 36.64 30 TRP B C 1
ATOM 1000 O O . TRP B 1 51 ? -1.297 41.232 62.612 1.00 35.11 30 TRP B O 1
ATOM 1011 N N . THR B 1 52 ? -1.773 42.908 61.181 1.00 36.46 31 THR B N 1
ATOM 1012 C CA . THR B 1 52 ? -3.219 42.682 61.212 1.00 37.87 31 THR B CA 1
ATOM 1013 C C . THR B 1 52 ? -3.523 41.267 60.695 1.00 38.36 31 THR B C 1
ATOM 1014 O O . THR B 1 52 ? -2.672 40.638 60.069 1.00 33.65 31 THR B O 1
ATOM 1018 N N . GLU B 1 53 ? -4.726 40.765 60.953 1.00 36.44 32 GLU B N 1
ATOM 1019 C CA . GLU B 1 53 ? -5.082 39.426 60.481 1.00 39.60 32 GLU B CA 1
ATOM 1020 C C . GLU B 1 53 ? -5.047 39.366 58.943 1.00 41.07 32 GLU B C 1
ATOM 1021 O O . GLU B 1 53 ? -4.541 38.406 58.356 1.00 42.10 32 GLU B O 1
ATOM 1027 N N . ASP B 1 54 ? -5.563 40.400 58.292 1.00 46.52 33 ASP B N 1
ATOM 1028 C CA . ASP B 1 54 ? -5.550 40.447 56.824 1.00 47.55 33 ASP B CA 1
ATOM 1029 C C . ASP B 1 54 ? -4.140 40.467 56.243 1.00 43.78 33 ASP B C 1
ATOM 1030 O O . ASP B 1 54 ? -3.853 39.771 55.272 1.00 45.90 33 ASP B O 1
ATOM 1035 N N . GLU B 1 55 ? -3.257 41.248 56.852 1.00 43.12 34 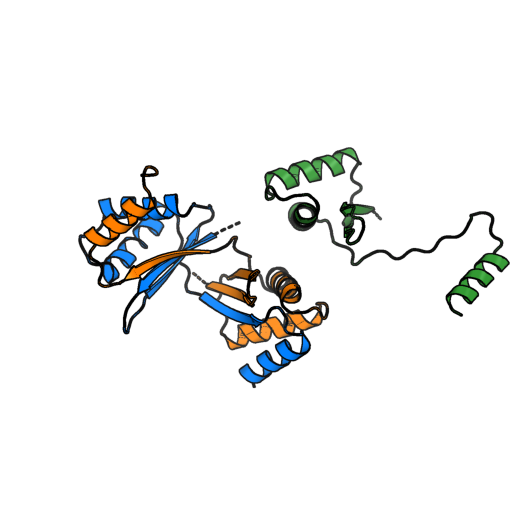GLU B N 1
ATOM 1036 C CA . GLU B 1 55 ? -1.857 41.269 56.442 1.00 41.35 34 GLU B CA 1
ATOM 1037 C C . GLU B 1 55 ? -1.252 39.873 56.588 1.00 37.77 34 GLU B C 1
ATOM 1038 O O . GLU B 1 55 ? -0.527 39.399 55.711 1.00 40.72 34 GLU B O 1
ATOM 1044 N N . PHE B 1 56 ? -1.565 39.222 57.707 1.00 33.00 35 PHE B N 1
ATOM 1045 C CA . PHE B 1 56 ? -1.111 37.859 57.987 1.00 31.91 35 PHE B CA 1
ATOM 1046 C C . PHE B 1 56 ? -1.532 36.871 56.885 1.00 36.59 35 PHE B C 1
ATOM 1047 O O . PHE B 1 56 ? -0.693 36.149 56.345 1.00 37.39 35 PHE B O 1
ATOM 1055 N N . TYR B 1 57 ? -2.822 36.847 56.549 1.00 37.37 36 TYR B N 1
ATOM 1056 C CA . TYR B 1 57 ? -3.312 36.017 55.441 1.00 39.72 36 TYR B CA 1
ATOM 1057 C C . TYR B 1 57 ? -2.619 36.342 54.116 1.00 43.18 36 TYR B C 1
ATOM 1058 O O . TYR B 1 57 ? -2.234 35.438 53.380 1.00 44.73 36 TYR B O 1
ATOM 1067 N N . ASN B 1 58 ? -2.465 37.631 53.822 1.00 41.79 37 ASN B N 1
ATOM 1068 C CA . ASN B 1 58 ? -1.748 38.076 52.623 1.00 45.88 37 ASN B CA 1
ATOM 1069 C C . ASN B 1 58 ? -0.300 37.594 52.532 1.00 49.02 37 ASN B C 1
ATOM 1070 O O . ASN B 1 58 ? 0.215 37.360 51.436 1.00 50.32 37 ASN B O 1
ATOM 1075 N N . LEU B 1 59 ? 0.353 37.451 53.684 1.00 46.44 38 LEU B N 1
ATOM 1076 C CA . LEU B 1 59 ? 1.699 36.892 53.727 1.00 43.98 38 LEU B CA 1
ATOM 1077 C C . LEU B 1 59 ? 1.743 35.462 53.182 1.00 43.11 38 LEU B C 1
ATOM 1078 O O . LEU B 1 59 ? 2.716 35.078 52.534 1.00 43.89 38 LEU B O 1
ATOM 1083 N N . LEU B 1 60 ? 0.706 34.673 53.466 1.00 36.14 39 LEU B N 1
ATOM 1084 C CA . LEU B 1 60 ? 0.649 33.295 52.981 1.00 41.94 39 LEU B CA 1
ATOM 1085 C C . LEU B 1 60 ? 0.510 33.280 51.455 1.00 46.33 39 LEU B C 1
ATOM 1086 O O . LEU B 1 60 ? 1.153 32.478 50.773 1.00 50.16 39 LEU B O 1
ATOM 1091 N N . LEU B 1 61 ? -0.342 34.153 50.924 1.00 44.19 40 LEU B N 1
ATOM 1092 C CA . LEU B 1 61 ? -0.456 34.289 49.474 1.00 51.79 40 LEU B CA 1
ATOM 1093 C C . LEU B 1 61 ? 0.931 34.550 48.880 1.00 56.00 40 LEU B C 1
ATOM 1094 O O . LEU B 1 61 ? 1.314 33.917 47.899 1.00 57.70 40 LEU B O 1
ATOM 1099 N N . GLU B 1 62 ? 1.695 35.449 49.500 1.00 51.62 41 GLU B N 1
ATOM 1100 C CA . GLU B 1 62 ? 3.037 35.747 49.014 1.00 61.39 41 GLU B CA 1
ATOM 1101 C C . GLU B 1 62 ? 3.877 34.476 48.964 1.00 62.00 41 GLU B C 1
ATOM 1102 O O . GLU B 1 62 ? 4.462 34.150 47.935 1.00 61.42 41 GLU B O 1
ATOM 1108 N N . ALA B 1 63 ? 3.936 33.757 50.079 1.00 53.64 42 ALA B N 1
ATOM 1109 C CA . ALA B 1 63 ? 4.668 32.494 50.119 1.00 57.30 42 ALA B CA 1
ATOM 1110 C C . ALA B 1 63 ? 4.258 31.551 48.977 1.00 62.85 42 ALA B C 1
ATOM 1111 O O . ALA B 1 63 ? 5.075 30.792 48.457 1.00 58.78 42 ALA B O 1
ATOM 1113 N N . PHE B 1 64 ? 2.987 31.594 48.598 1.00 62.74 43 PHE B N 1
ATOM 1114 C CA . PHE B 1 64 ? 2.448 30.618 47.658 1.00 57.75 43 PHE B CA 1
ATOM 1115 C C . PHE B 1 64 ? 3.065 30.706 46.264 1.00 66.58 43 PHE B C 1
ATOM 1116 O O . PHE B 1 64 ? 2.762 29.893 45.398 1.00 71.24 43 PHE B O 1
ATOM 1124 N N . GLN B 1 65 ? 3.952 31.672 46.066 1.00 69.36 44 GLN B N 1
ATOM 1125 C CA . GLN B 1 65 ? 4.520 31.922 44.746 1.00 78.21 44 GLN B CA 1
ATOM 1126 C C . GLN B 1 65 ? 5.837 31.194 44.502 1.00 77.00 44 GLN B C 1
ATOM 1127 O O . GLN B 1 65 ? 6.104 30.744 43.396 1.00 82.28 44 GLN B O 1
ATOM 1133 N N . ARG B 1 66 ? 6.645 31.044 45.539 1.00 72.74 45 ARG B N 1
ATOM 1134 C CA . ARG B 1 66 ? 7.926 30.370 45.373 1.00 84.42 45 ARG B CA 1
ATOM 1135 C C . ARG B 1 66 ? 7.967 28.956 45.954 1.00 81.01 45 ARG B C 1
ATOM 1136 O O . ARG B 1 66 ? 9.011 28.301 45.917 1.00 83.00 45 ARG B O 1
ATOM 1144 N N . SER B 1 67 ? 6.840 28.478 46.477 1.00 73.27 46 SER B N 1
ATOM 1145 C CA . SER B 1 67 ? 6.802 27.136 47.060 1.00 66.67 46 SER B CA 1
ATOM 1146 C C . SER B 1 67 ? 6.083 26.116 46.183 1.00 62.85 46 SER B C 1
ATOM 1147 O O . SER B 1 67 ? 5.294 26.478 45.314 1.00 62.17 46 SER B O 1
ATOM 1150 N N . SER B 1 68 ? 6.368 24.839 46.434 1.00 66.59 47 SER B N 1
ATOM 1151 C CA . SER B 1 68 ? 5.810 23.736 45.662 1.00 68.82 47 SER B CA 1
ATOM 1152 C C . SER B 1 68 ? 4.324 23.613 45.935 1.00 68.73 47 SER B C 1
ATOM 1153 O O . SER B 1 68 ? 3.807 24.258 46.844 1.00 61.16 47 SER B O 1
ATOM 1156 N N . ALA B 1 69 ? 3.646 22.776 45.154 1.00 68.04 48 ALA B N 1
ATOM 1157 C CA . ALA B 1 69 ? 2.203 22.610 45.277 1.00 66.96 48 ALA B CA 1
ATOM 1158 C C . ALA B 1 69 ? 1.824 21.430 46.170 1.00 60.56 48 ALA B C 1
ATOM 1159 O O . ALA B 1 69 ? 0.891 20.692 45.865 1.00 61.59 48 ALA B O 1
ATOM 1161 N N . SER B 1 70 ? 2.547 21.255 47.270 1.00 63.93 49 SER B N 1
ATOM 1162 C CA . SER B 1 70 ? 2.273 20.161 48.200 1.00 69.77 49 SER B CA 1
ATOM 1163 C C . SER B 1 70 ? 0.985 20.377 48.999 1.00 66.57 49 SER B C 1
ATOM 1164 O O . SER B 1 70 ? 0.409 21.466 48.974 1.00 64.63 49 SER B O 1
ATOM 1167 N N . ASP B 1 71 ? 0.537 19.325 49.685 1.00 60.13 50 ASP B N 1
ATOM 1168 C CA . ASP B 1 71 ? -0.582 19.411 50.617 1.00 54.81 50 ASP B CA 1
ATOM 1169 C C . ASP B 1 71 ? -0.146 20.155 51.887 1.00 48.81 50 ASP B C 1
ATOM 1170 O O . ASP B 1 71 ? 1.044 20.229 52.196 1.00 47.76 50 ASP B O 1
ATOM 1175 N N . TRP B 1 72 ? -1.111 20.689 52.629 1.00 39.24 51 TRP B N 1
ATOM 1176 C CA . TRP B 1 72 ? -0.800 21.618 53.714 1.00 35.82 51 TRP B CA 1
ATOM 1177 C C . TRP B 1 72 ? 0.236 21.046 54.697 1.00 42.09 51 TRP B C 1
ATOM 1178 O O . TRP B 1 72 ? 1.208 21.719 55.030 1.00 49.52 51 TRP B O 1
ATOM 1189 N N . HIS B 1 73 ? 0.055 19.800 55.129 1.00 37.90 52 HIS B N 1
ATOM 1190 C CA . HIS B 1 73 ? 0.991 19.183 56.069 1.00 48.92 52 HIS B CA 1
ATOM 1191 C C . HIS B 1 73 ? 2.463 19.325 55.650 1.00 56.69 52 HIS B C 1
ATOM 1192 O O . HIS B 1 73 ? 3.363 19.256 56.492 1.00 52.91 52 HIS B O 1
ATOM 1199 N N . LEU B 1 74 ? 2.706 19.535 54.358 1.00 57.98 53 LEU B N 1
ATOM 1200 C CA . LEU B 1 74 ? 4.063 19.798 53.882 1.00 60.18 53 LEU B CA 1
ATOM 1201 C C . LEU B 1 74 ? 4.245 21.271 53.517 1.00 54.83 53 LEU B C 1
ATOM 1202 O O . LEU B 1 74 ? 5.306 21.861 53.760 1.00 50.52 53 LEU B O 1
ATOM 1207 N N . GLN B 1 75 ? 3.207 21.863 52.933 1.00 47.83 54 GLN B N 1
ATOM 1208 C CA . GLN B 1 75 ? 3.262 23.264 52.526 1.00 43.94 54 GLN B CA 1
ATOM 1209 C C . GLN B 1 75 ? 3.490 24.198 53.714 1.00 50.09 54 GLN B C 1
ATOM 1210 O O . GLN B 1 75 ? 4.170 25.213 53.585 1.00 57.33 54 GLN B O 1
ATOM 1216 N N . ILE B 1 76 ? 2.922 23.855 54.870 1.00 47.36 55 ILE B N 1
ATOM 1217 C CA . ILE B 1 76 ? 3.064 24.693 56.059 1.00 41.22 55 ILE B CA 1
ATOM 1218 C C . ILE B 1 76 ? 4.533 24.951 56.344 1.00 44.94 55 ILE B C 1
ATOM 1219 O O . ILE B 1 76 ? 4.919 26.069 56.669 1.00 43.73 55 ILE B O 1
ATOM 1224 N N . LEU B 1 77 ? 5.347 23.912 56.188 1.00 49.40 56 LEU B N 1
ATOM 1225 C CA . LEU B 1 77 ? 6.792 24.011 56.373 1.00 50.58 56 LEU B CA 1
ATOM 1226 C C . LEU B 1 77 ? 7.405 25.062 55.458 1.00 49.74 56 LEU B C 1
ATOM 1227 O O . LEU B 1 77 ? 8.335 25.776 55.847 1.00 46.56 56 LEU B O 1
ATOM 1232 N N . GLU B 1 78 ? 6.874 25.153 54.240 1.00 48.16 57 GLU B N 1
ATOM 1233 C CA . GLU B 1 78 ? 7.418 26.060 53.233 1.00 48.93 57 GLU B CA 1
ATOM 1234 C C . GLU B 1 78 ? 7.041 27.510 53.521 1.00 45.87 57 GLU B C 1
ATOM 1235 O O . GLU B 1 78 ? 7.884 28.401 53.453 1.00 56.69 57 GLU B O 1
ATOM 1241 N N . VAL B 1 79 ? 5.772 27.739 53.841 1.00 45.58 58 VAL B N 1
ATOM 1242 C CA . VAL B 1 79 ? 5.292 29.057 54.248 1.00 46.53 58 VAL B CA 1
ATOM 1243 C C . VAL B 1 79 ? 6.096 29.604 55.444 1.00 47.31 58 VAL B C 1
ATOM 1244 O O . VAL B 1 79 ? 6.517 30.769 55.458 1.00 44.96 58 VAL B O 1
ATOM 1248 N N . SER B 1 80 ? 6.302 28.757 56.447 1.00 48.20 59 SER B N 1
ATOM 1249 C CA . SER B 1 80 ? 7.130 29.122 57.596 1.00 43.69 59 SER B CA 1
ATOM 1250 C C . SER B 1 80 ? 8.508 29.610 57.145 1.00 46.97 59 SER B C 1
ATOM 1251 O O . SER B 1 80 ? 8.963 30.684 57.555 1.00 50.36 59 SER B O 1
ATOM 1254 N N . LYS B 1 81 ? 9.162 28.817 56.295 1.00 53.66 60 LYS B N 1
ATOM 1255 C CA . LYS B 1 81 ? 10.497 29.143 55.783 1.00 57.77 60 LYS B CA 1
ATOM 1256 C C . LYS B 1 81 ? 10.549 30.501 55.092 1.00 51.08 60 LYS B C 1
ATOM 1257 O O . LYS B 1 81 ? 11.554 31.204 55.162 1.00 53.79 60 LYS B O 1
ATOM 1263 N N . TYR B 1 82 ? 9.457 30.863 54.430 1.00 47.56 61 TYR B N 1
ATOM 1264 C CA . TYR B 1 82 ? 9.395 32.106 53.672 1.00 46.28 61 TYR B CA 1
ATOM 1265 C C . TYR B 1 82 ? 9.193 33.316 54.579 1.00 50.58 61 TYR B C 1
ATOM 1266 O O . TYR B 1 82 ? 9.856 34.339 54.410 1.00 55.73 61 TYR B O 1
ATOM 1275 N N . LEU B 1 83 ? 8.274 33.205 55.535 1.00 48.35 62 LEU B N 1
ATOM 1276 C CA . LEU B 1 83 ? 8.095 34.262 56.525 1.00 45.52 62 LEU B CA 1
ATOM 1277 C C . LEU B 1 83 ? 9.399 34.557 57.258 1.00 46.04 62 LEU B C 1
ATOM 1278 O O . LEU B 1 83 ? 9.724 35.716 57.520 1.00 47.97 62 LEU B O 1
ATOM 1283 N N . VAL B 1 84 ? 10.146 33.509 57.590 1.00 45.77 63 VAL B N 1
ATOM 1284 C CA . VAL B 1 84 ? 11.413 33.688 58.299 1.00 45.16 63 VAL B CA 1
ATOM 1285 C C . VAL B 1 84 ? 12.440 34.422 57.437 1.00 56.81 63 VAL B C 1
ATOM 1286 O O . VAL B 1 84 ? 13.043 35.400 57.878 1.00 59.16 63 VAL B O 1
ATOM 1290 N N . THR B 1 85 ? 12.618 33.961 56.201 1.00 60.58 64 THR B N 1
ATOM 1291 C CA . THR B 1 85 ? 13.644 34.514 55.309 1.00 67.72 64 THR B CA 1
ATOM 1292 C C . THR B 1 85 ? 13.282 35.874 54.714 1.00 57.21 64 THR B C 1
ATOM 1293 O O . THR B 1 85 ? 14.126 36.760 54.606 1.00 53.78 64 THR B O 1
ATOM 1297 N N . ALA B 1 86 ? 12.019 36.036 54.346 1.00 57.76 65 ALA B N 1
ATOM 1298 C CA . ALA B 1 86 ? 11.579 37.216 53.615 1.00 59.14 65 ALA B CA 1
ATOM 1299 C C . ALA B 1 86 ? 11.074 38.367 54.483 1.00 57.31 65 ALA B C 1
ATOM 1300 O O . ALA B 1 86 ? 11.106 39.517 54.059 1.00 50.34 65 ALA B O 1
ATOM 1302 N N . HIS B 1 87 ? 10.593 38.079 55.688 1.00 53.56 66 HIS B N 1
ATOM 1303 C CA . HIS B 1 87 ? 9.937 39.132 56.456 1.00 49.69 66 HIS B CA 1
ATOM 1304 C C . HIS B 1 87 ? 10.374 39.256 57.921 1.00 54.63 66 HIS B C 1
ATOM 1305 O O . HIS B 1 87 ? 9.789 40.026 58.683 1.00 53.16 66 HIS B O 1
ATOM 1312 N N . GLY B 1 88 ? 11.405 38.512 58.305 1.00 53.73 67 GLY B N 1
ATOM 1313 C CA . GLY B 1 88 ? 12.033 38.704 59.601 1.00 53.15 67 GLY B CA 1
ATOM 1314 C C . GLY B 1 88 ? 11.365 38.018 60.782 1.00 51.31 67 GLY B C 1
ATOM 1315 O O . GLY B 1 88 ? 11.646 38.358 61.935 1.00 58.19 67 GLY B O 1
ATOM 1316 N N . PHE B 1 89 ? 10.484 37.060 60.505 1.00 46.60 68 PHE B N 1
ATOM 1317 C CA . PHE B 1 89 ? 9.909 36.224 61.554 1.00 42.92 68 PHE B CA 1
ATOM 1318 C C . PHE B 1 89 ? 10.988 35.275 62.067 1.00 45.18 68 PHE B C 1
ATOM 1319 O O . PHE B 1 89 ? 11.838 34.806 61.302 1.00 46.80 68 PHE B O 1
ATOM 1327 N N . VAL B 1 90 ? 10.968 34.999 63.364 1.00 48.17 69 VAL B N 1
ATOM 1328 C CA . VAL B 1 90 ? 11.883 34.018 63.931 1.00 43.83 69 VAL B CA 1
ATOM 1329 C C . VAL B 1 90 ? 11.037 32.891 64.490 1.00 37.72 69 VAL B C 1
ATOM 1330 O O . VAL B 1 90 ? 10.024 33.141 65.138 1.00 36.21 69 VAL B O 1
ATOM 1334 N N . GLU B 1 91 ? 11.416 31.652 64.197 1.00 37.08 70 GLU B N 1
ATOM 1335 C CA . GLU B 1 91 ? 10.625 30.516 64.652 1.00 41.97 70 GLU B CA 1
ATOM 1336 C C . GLU B 1 91 ? 10.941 30.204 66.101 1.00 37.69 70 GLU B C 1
ATOM 1337 O O . GLU B 1 91 ? 12.107 30.114 66.476 1.00 40.88 70 GLU B O 1
ATOM 1343 N N . ALA B 1 92 ? 9.896 30.047 66.908 1.00 37.14 71 ALA B N 1
ATOM 1344 C CA . ALA B 1 92 ? 10.050 29.662 68.312 1.00 33.97 71 ALA B CA 1
ATOM 1345 C C . ALA B 1 92 ? 10.137 28.150 68.383 1.00 37.26 71 ALA B C 1
ATOM 1346 O O . ALA B 1 92 ? 9.712 27.453 67.452 1.00 36.15 71 ALA B O 1
ATOM 1348 N N . GLY B 1 93 ? 10.692 27.642 69.479 1.00 31.28 72 GLY B N 1
ATOM 1349 C CA . GLY B 1 93 ? 10.836 26.209 69.667 1.00 33.19 72 GLY B CA 1
ATOM 1350 C C . GLY B 1 93 ? 9.551 25.488 70.044 1.00 34.41 72 GLY B C 1
ATOM 1351 O O . GLY B 1 93 ? 9.467 24.263 69.938 1.00 35.77 72 GLY B O 1
ATOM 1352 N N . GLY B 1 94 ? 8.546 26.241 70.486 1.00 22.50 73 GLY B N 1
ATOM 1353 C CA . GLY B 1 94 ? 7.296 25.638 70.901 1.00 31.14 73 GLY B CA 1
ATOM 1354 C C . GLY B 1 94 ? 6.615 26.435 71.993 1.00 32.12 73 GLY B C 1
ATOM 1355 O O . GLY B 1 94 ? 7.089 27.498 72.386 1.00 29.62 73 GLY B O 1
ATOM 1356 N N . LEU B 1 95 ? 5.497 25.913 72.480 1.00 29.00 74 LEU B N 1
ATOM 1357 C CA . LEU B 1 95 ? 4.690 26.616 73.464 1.00 29.99 74 LEU B CA 1
ATOM 1358 C C . LEU B 1 95 ? 4.256 25.654 74.555 1.00 36.66 74 LEU B C 1
ATOM 1359 O O . LEU B 1 95 ? 3.866 24.520 74.274 1.00 32.76 74 LEU B O 1
ATOM 1364 N N . GLN B 1 96 ? 4.343 26.110 75.801 1.00 24.90 75 GLN B N 1
ATOM 1365 C CA . GLN B 1 96 ? 3.838 25.341 76.916 1.00 23.57 75 GLN B CA 1
ATOM 1366 C C . GLN B 1 96 ? 2.855 26.201 77.678 1.00 25.30 75 GLN B C 1
ATOM 1367 O O . GLN B 1 96 ? 3.026 27.408 77.804 1.00 32.61 75 GLN B O 1
ATOM 1373 N N . GLU B 1 97 ? 1.807 25.564 78.160 1.00 24.60 76 GLU B N 1
ATOM 1374 C CA . GLU B 1 97 ? 0.693 26.266 78.734 1.00 25.56 76 GLU B CA 1
ATOM 1375 C C . GLU B 1 97 ? 0.410 25.765 80.151 1.00 23.46 76 GLU B C 1
ATOM 1376 O O . GLU B 1 97 ? 0.490 24.565 80.435 1.00 20.78 76 GLU B O 1
ATOM 1382 N N . ILE B 1 98 ? 0.061 26.699 81.020 1.00 17.38 77 ILE B N 1
ATOM 1383 C CA . ILE B 1 98 ? -0.461 26.383 82.343 1.00 21.98 77 ILE B CA 1
ATOM 1384 C C . ILE B 1 98 ? -1.720 27.195 82.583 1.00 21.35 77 ILE B C 1
ATOM 1385 O O . ILE B 1 98 ? -1.688 28.421 82.497 1.00 28.51 77 ILE B O 1
ATOM 1390 N N . GLY B 1 99 ? -2.828 26.524 82.882 1.00 15.89 78 GLY B N 1
ATOM 1391 C CA . GLY B 1 99 ? -4.079 27.228 83.130 1.00 23.87 78 GLY B CA 1
ATOM 1392 C C . GLY B 1 99 ? -4.836 26.782 84.377 1.00 27.81 78 GLY B C 1
ATOM 1393 O O . GLY B 1 99 ? -4.708 25.644 84.818 1.00 25.10 78 GLY B O 1
ATOM 1394 N N . PHE B 1 100 ? -5.623 27.697 84.938 1.00 23.88 79 PHE B N 1
ATOM 1395 C CA . PHE B 1 100 ? -6.488 27.421 86.083 1.00 27.36 79 PHE B CA 1
ATOM 1396 C C . PHE B 1 100 ? -7.758 28.258 85.952 1.00 27.67 79 PHE B C 1
ATOM 1397 O O . PHE B 1 100 ? -7.760 29.293 85.275 1.00 28.79 79 PHE B O 1
ATOM 1405 N N . PRO B 1 101 ? -8.860 27.803 86.570 1.00 30.84 80 PRO B N 1
ATOM 1406 C CA . PRO B 1 101 ? -10.010 28.706 86.662 1.00 24.25 80 PRO B CA 1
ATOM 1407 C C . PRO B 1 101 ? -9.580 30.002 87.353 1.00 27.33 80 PRO B C 1
ATOM 1408 O O . PRO B 1 101 ? -8.792 29.947 88.296 1.00 26.68 80 PRO B O 1
ATOM 1412 N N . GLY B 1 102 ? -10.070 31.146 86.881 1.00 19.14 81 GLY B N 1
ATOM 1413 C CA . GLY B 1 102 ? -9.805 32.418 87.537 1.00 24.92 81 GLY B CA 1
ATOM 1414 C C . GLY B 1 102 ? -10.308 32.451 88.975 1.00 32.70 81 GLY B C 1
ATOM 1415 O O . GLY B 1 102 ? -9.711 33.078 89.851 1.00 33.08 81 GLY B O 1
ATOM 1416 N N . GLU B 1 103 ? -11.410 31.754 89.215 1.00 31.92 82 GLU B N 1
ATOM 1417 C CA . GLU B 1 103 ? -12.026 31.702 90.529 1.00 30.09 82 GLU B CA 1
ATOM 1418 C C . GLU B 1 103 ? -11.232 30.870 91.543 1.00 30.97 82 GLU B C 1
ATOM 1419 O O . GLU B 1 103 ? -11.505 30.944 92.739 1.00 30.00 82 GLU B O 1
ATOM 1425 N N . LEU B 1 104 ? -10.254 30.095 91.073 1.00 27.25 83 LEU B N 1
ATOM 1426 C CA . LEU B 1 104 ? -9.537 29.146 91.941 1.00 24.88 83 LEU B CA 1
ATOM 1427 C C . LEU B 1 104 ? -8.642 29.821 92.992 1.00 28.59 83 LEU B C 1
ATOM 1428 O O . LEU B 1 104 ? -7.761 30.610 92.656 1.00 30.40 83 LEU B O 1
ATOM 1433 N N . SER B 1 105 ? -8.858 29.501 94.265 1.00 26.59 84 SER B N 1
ATOM 1434 C CA . SER B 1 105 ? -8.050 30.084 95.337 1.00 26.18 84 SER B CA 1
ATOM 1435 C C . SER B 1 105 ? -6.582 29.727 95.169 1.00 25.43 84 SER B C 1
ATOM 1436 O O . SER B 1 105 ? -6.253 28.691 94.590 1.00 31.21 84 SER B O 1
ATOM 1439 N N . LYS B 1 106 ? -5.703 30.577 95.691 1.00 22.88 85 LYS B N 1
ATOM 1440 C CA . LYS B 1 106 ? -4.266 30.300 95.687 1.00 27.26 85 LYS B CA 1
ATOM 1441 C C . LYS B 1 106 ? -3.924 28.968 96.373 1.00 31.82 85 LYS B C 1
ATOM 1442 O O . LYS B 1 106 ? -2.942 28.306 96.024 1.00 28.53 85 LYS B O 1
ATOM 1448 N N . THR B 1 107 ? -4.728 28.562 97.348 1.00 31.38 86 THR B N 1
ATOM 1449 C CA . THR B 1 107 ? -4.451 27.300 98.036 1.00 25.00 86 THR B CA 1
ATOM 1450 C C . THR B 1 107 ? -4.767 26.093 97.158 1.00 25.81 86 THR B C 1
ATOM 1451 O O . THR B 1 107 ? -4.008 25.120 97.136 1.00 26.75 86 THR B O 1
ATOM 1455 N N . GLU B 1 108 ? -5.879 26.153 96.427 1.00 27.36 87 GLU B N 1
ATOM 1456 C CA . GLU B 1 108 ? -6.214 25.065 95.501 1.00 24.15 87 GLU B CA 1
ATOM 1457 C C . GLU B 1 108 ? -5.254 25.002 94.305 1.00 22.44 87 GLU B C 1
ATOM 1458 O O . GLU B 1 108 ? -4.904 23.915 93.845 1.00 24.86 87 GLU B O 1
ATOM 1464 N N . VAL B 1 109 ? -4.806 26.164 93.834 1.00 20.00 88 VAL B N 1
ATOM 1465 C CA . VAL B 1 109 ? -3.815 26.206 92.767 1.00 19.64 88 VAL B CA 1
ATOM 1466 C C . VAL B 1 109 ? -2.566 25.500 93.249 1.00 27.82 88 VAL B C 1
ATOM 1467 O O . VAL B 1 109 ? -2.066 24.584 92.596 1.00 34.30 88 VAL B O 1
ATOM 1471 N N . ARG B 1 110 ? -2.082 25.899 94.418 1.00 28.95 89 ARG B N 1
ATOM 1472 C CA . ARG B 1 110 ? -0.899 25.267 94.988 1.00 27.99 89 ARG B CA 1
ATOM 1473 C C . ARG B 1 110 ? -1.129 23.759 95.167 1.00 29.81 89 ARG B C 1
ATOM 1474 O O . ARG B 1 110 ? -0.241 22.950 94.887 1.00 26.70 89 ARG B O 1
ATOM 1482 N N . ARG B 1 111 ? -2.326 23.392 95.621 1.00 25.71 90 ARG B N 1
ATOM 1483 C CA . ARG B 1 111 ? -2.720 21.983 95.706 1.00 34.26 90 ARG B CA 1
ATOM 1484 C C . ARG B 1 111 ? -2.518 21.256 94.378 1.00 34.25 90 ARG B C 1
ATOM 1485 O O . ARG B 1 111 ? -1.871 20.211 94.323 1.00 33.18 90 ARG B O 1
ATOM 1493 N N . ARG B 1 112 ? -3.094 21.806 93.311 1.00 27.24 91 ARG B N 1
ATOM 1494 C CA . ARG B 1 112 ? -3.016 21.175 92.002 1.00 26.56 91 ARG B CA 1
ATOM 1495 C C . ARG B 1 112 ? -1.569 21.078 91.515 1.00 32.71 91 ARG B C 1
ATOM 1496 O O . ARG B 1 112 ? -1.167 20.065 90.935 1.00 28.48 91 ARG B O 1
ATOM 1504 N N . ILE B 1 113 ? -0.784 22.121 91.771 1.00 24.66 92 ILE B N 1
ATOM 1505 C CA . ILE B 1 113 ? 0.609 22.121 91.346 1.00 27.80 92 ILE B CA 1
ATOM 1506 C C . ILE B 1 113 ? 1.407 21.034 92.070 1.00 31.10 92 ILE B C 1
ATOM 1507 O O . ILE B 1 113 ? 2.129 20.260 91.437 1.00 32.50 92 ILE B O 1
ATOM 1512 N N . ASN B 1 114 ? 1.275 20.978 93.394 1.00 26.63 93 ASN B N 1
ATOM 1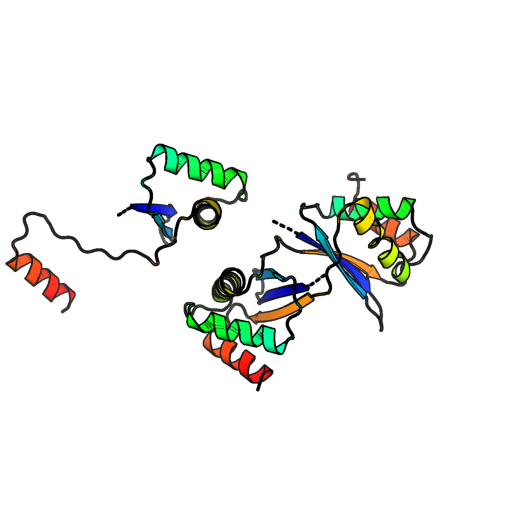513 C CA . ASN B 1 114 ? 1.940 19.931 94.170 1.00 32.04 93 ASN B CA 1
ATOM 1514 C C . ASN B 1 114 ? 1.577 18.528 93.697 1.00 31.66 93 ASN B C 1
ATOM 1515 O O . ASN B 1 114 ? 2.443 17.662 93.592 1.00 41.75 93 ASN B O 1
ATOM 1520 N N . ALA B 1 115 ? 0.303 18.299 93.409 1.00 26.63 94 ALA B N 1
ATOM 1521 C CA . ALA B 1 115 ? -0.113 16.978 92.942 1.00 37.47 94 ALA B CA 1
ATOM 1522 C C . ALA B 1 115 ? 0.568 16.653 91.617 1.00 42.95 94 ALA B C 1
ATOM 1523 O O . ALA B 1 115 ? 0.956 15.512 91.368 1.00 43.20 94 ALA B O 1
ATOM 1525 N N . PHE B 1 116 ? 0.715 17.669 90.771 1.00 37.17 95 PHE B N 1
ATOM 1526 C CA . PHE B 1 116 ? 1.359 17.496 89.471 1.00 36.70 95 PHE B CA 1
ATOM 1527 C C . PHE B 1 116 ? 2.861 17.221 89.607 1.00 35.71 95 PHE B C 1
ATOM 1528 O O . PHE B 1 116 ? 3.396 16.339 88.943 1.00 39.35 95 PHE B O 1
ATOM 1536 N N . LEU B 1 117 ? 3.529 17.977 90.475 1.00 34.14 96 LEU B N 1
ATOM 1537 C CA . LEU B 1 117 ? 4.982 17.883 90.644 1.00 35.31 96 LEU B CA 1
ATOM 1538 C C . LEU B 1 117 ? 5.482 16.613 91.317 1.00 37.51 96 LEU B C 1
ATOM 1539 O O . LEU B 1 117 ? 6.613 16.180 91.076 1.00 35.47 96 LEU B O 1
ATOM 1544 N N . GLY B 1 118 ? 4.656 16.025 92.174 1.00 32.64 97 GLY B N 1
ATOM 1545 C CA . GLY B 1 118 ? 5.127 14.932 93.002 1.00 40.92 97 GLY B CA 1
ATOM 1546 C C . GLY B 1 118 ? 6.423 15.309 93.707 1.00 45.12 97 GLY B C 1
ATOM 1547 O O . GLY B 1 118 ? 6.476 16.309 94.433 1.00 44.70 97 GLY B O 1
ATOM 1548 N N . LYS B 1 119 ? 7.470 14.516 93.479 1.00 44.32 98 LYS B N 1
ATOM 1549 C CA . LYS B 1 119 ? 8.742 14.693 94.173 1.00 49.51 98 LYS B CA 1
ATOM 1550 C C . LYS B 1 119 ? 9.684 15.641 93.439 1.00 59.29 98 LYS B C 1
ATOM 1551 O O . LYS B 1 119 ? 10.828 15.833 93.856 1.00 53.84 98 LYS B O 1
ATOM 1557 N N . ASP B 1 120 ? 9.204 16.232 92.348 1.00 66.89 99 ASP B N 1
ATOM 1558 C CA . ASP B 1 120 ? 10.008 17.176 91.578 1.00 76.00 99 ASP B CA 1
ATOM 1559 C C . ASP B 1 120 ? 9.867 18.585 92.167 1.00 91.15 99 ASP B C 1
ATOM 1560 O O . ASP B 1 120 ? 10.164 19.583 91.507 1.00 88.14 99 ASP B O 1
ATOM 1565 N N . ARG B 1 121 ? 9.405 18.646 93.419 1.00 75.85 100 ARG B N 1
ATOM 1566 C CA . ARG B 1 121 ? 9.272 19.899 94.167 1.00 77.02 100 ARG B CA 1
ATOM 1567 C C . ARG B 1 121 ? 10.585 20.282 94.839 1.00 78.94 100 ARG B C 1
ATOM 1568 O O . ARG B 1 121 ? 11.630 20.345 94.187 1.00 81.39 100 ARG B O 1
ATOM 1576 N N . ASP C 1 26 ? 33.457 28.348 41.660 1.00 51.39 5 ASP C N 1
ATOM 1577 C CA . ASP C 1 26 ? 33.488 26.890 41.702 1.00 57.11 5 ASP C CA 1
ATOM 1578 C C . ASP C 1 26 ? 32.836 26.338 42.979 1.00 52.99 5 ASP C C 1
ATOM 1579 O O . ASP C 1 26 ? 33.418 26.384 44.065 1.00 57.41 5 ASP C O 1
ATOM 1592 N N . HIS C 1 28 ? 30.864 23.355 45.366 1.00 26.86 7 HIS C N 1
ATOM 1593 C CA . HIS C 1 28 ? 31.069 21.957 45.696 1.00 26.14 7 HIS C CA 1
ATOM 1594 C C . HIS C 1 28 ? 29.799 21.386 46.290 1.00 26.51 7 HIS C C 1
ATOM 1595 O O . HIS C 1 28 ? 29.046 22.082 46.973 1.00 26.40 7 HIS C O 1
ATOM 1602 N N . ILE C 1 29 ? 29.552 20.113 46.011 1.00 24.86 8 ILE C N 1
ATOM 1603 C CA . ILE C 1 29 ? 28.305 19.489 46.399 1.00 19.69 8 ILE C CA 1
ATOM 1604 C C . ILE C 1 29 ? 28.510 18.546 47.586 1.00 24.90 8 ILE C C 1
ATOM 1605 O O . ILE C 1 29 ? 29.472 17.782 47.623 1.00 24.73 8 ILE C O 1
ATOM 1610 N N . TYR C 1 30 ? 27.596 18.608 48.545 1.00 23.29 9 TYR C N 1
ATOM 1611 C CA . TYR C 1 30 ? 27.653 17.770 49.734 1.00 24.29 9 TYR C CA 1
ATOM 1612 C C . TYR C 1 30 ? 26.312 17.085 49.859 1.00 28.29 9 TYR C C 1
ATOM 1613 O O . TYR C 1 30 ? 25.275 17.729 50.020 1.00 25.97 9 TYR C O 1
ATOM 1622 N N . GLU C 1 31 ? 26.333 15.771 49.729 1.00 23.85 10 GLU C N 1
ATOM 1623 C CA . GLU C 1 31 ? 25.110 15.002 49.742 1.00 20.49 10 GLU C CA 1
ATOM 1624 C C . GLU C 1 31 ? 24.986 14.207 51.029 1.00 16.46 10 GLU C C 1
ATOM 1625 O O . GLU C 1 31 ? 25.932 13.554 51.455 1.00 22.10 10 GLU C O 1
ATOM 1631 N N . LEU C 1 32 ? 23.805 14.239 51.627 1.00 22.88 11 LEU C N 1
ATOM 1632 C CA . LEU C 1 32 ? 23.509 13.394 52.780 1.00 24.48 11 LEU C CA 1
ATOM 1633 C C . LEU C 1 32 ? 22.456 12.409 52.332 1.00 26.44 11 LEU C C 1
ATOM 1634 O O . LEU C 1 32 ? 21.445 12.808 51.746 1.00 24.78 11 LEU C O 1
ATOM 1639 N N . VAL C 1 33 ? 22.683 11.130 52.608 1.00 26.19 12 VAL C N 1
ATOM 1640 C CA . VAL C 1 33 ? 21.743 10.092 52.200 1.00 22.63 12 VAL C CA 1
ATOM 1641 C C . VAL C 1 33 ? 21.193 9.323 53.388 1.00 28.48 12 VAL C C 1
ATOM 1642 O O . VAL C 1 33 ? 21.931 8.944 54.304 1.00 32.65 12 VAL C O 1
ATOM 1646 N N . SER C 1 34 ? 19.886 9.100 53.363 1.00 26.88 13 SER C N 1
ATOM 1647 C CA . SER C 1 34 ? 19.223 8.214 54.308 1.00 25.41 13 SER C CA 1
ATOM 1648 C C . SER C 1 34 ? 18.807 6.966 53.547 1.00 33.47 13 SER C C 1
ATOM 1649 O O . SER C 1 34 ? 17.840 6.996 52.791 1.00 28.43 13 SER C O 1
ATOM 1652 N N . ARG C 1 35 ? 19.542 5.875 53.730 1.00 30.62 14 ARG C N 1
ATOM 1653 C CA . ARG C 1 35 ? 19.300 4.678 52.946 1.00 34.68 14 ARG C CA 1
ATOM 1654 C C . ARG C 1 35 ? 18.054 3.951 53.430 1.00 44.00 14 ARG C C 1
ATOM 1655 O O . ARG C 1 35 ? 17.831 3.812 54.629 1.00 39.73 14 ARG C O 1
ATOM 1663 N N . ASP C 1 36 ? 17.245 3.490 52.486 1.00 48.96 15 ASP C N 1
ATOM 1664 C CA . ASP C 1 36 ? 16.022 2.767 52.803 1.00 52.18 15 ASP C CA 1
ATOM 1665 C C . ASP C 1 36 ? 15.572 2.000 51.566 1.00 56.02 15 ASP C C 1
ATOM 1666 O O . ASP C 1 36 ? 15.803 2.444 50.441 1.00 56.21 15 ASP C O 1
ATOM 1671 N N . ARG C 1 37 ? 14.943 0.847 51.776 1.00 64.20 16 ARG C N 1
ATOM 1672 C CA . ARG C 1 37 ? 14.406 0.050 50.678 1.00 72.59 16 ARG C CA 1
ATOM 1673 C C . ARG C 1 37 ? 13.459 0.874 49.811 1.00 68.43 16 ARG C C 1
ATOM 1674 O O . ARG C 1 37 ? 13.673 1.019 48.609 1.00 70.00 16 ARG C O 1
ATOM 1682 N N . THR C 1 38 ? 12.417 1.420 50.435 1.00 71.12 17 THR C N 1
ATOM 1683 C CA . THR C 1 38 ? 11.319 2.047 49.700 1.00 80.55 17 THR C CA 1
ATOM 1684 C C . THR C 1 38 ? 11.289 3.578 49.745 1.00 80.06 17 THR C C 1
ATOM 1685 O O . THR C 1 38 ? 10.722 4.209 48.851 1.00 80.46 17 THR C O 1
ATOM 1689 N N . HIS C 1 39 ? 11.886 4.172 50.777 1.00 77.12 18 HIS C N 1
ATOM 1690 C CA . HIS C 1 39 ? 11.829 5.626 50.953 1.00 75.91 18 HIS C CA 1
ATOM 1691 C C . HIS C 1 39 ? 13.193 6.287 51.175 1.00 62.30 18 HIS C C 1
ATOM 1692 O O . HIS C 1 39 ? 13.374 7.012 52.155 1.00 54.83 18 HIS C O 1
ATOM 1699 N N . PRO C 1 40 ? 14.150 6.070 50.256 1.00 53.17 19 PRO C N 1
ATOM 1700 C CA . PRO C 1 40 ? 15.472 6.653 50.499 1.00 47.83 19 PRO C CA 1
ATOM 1701 C C . PRO C 1 40 ? 15.377 8.163 50.400 1.00 48.93 19 PRO C C 1
ATOM 1702 O O . PRO C 1 40 ? 14.537 8.672 49.664 1.00 55.31 19 PRO C O 1
ATOM 1706 N N . VAL C 1 41 ? 16.220 8.870 51.138 1.00 43.22 20 VAL C N 1
ATOM 1707 C CA . VAL C 1 41 ? 16.229 10.323 51.089 1.00 37.45 20 VAL C CA 1
ATOM 1708 C C . VAL C 1 41 ? 17.617 10.820 50.721 1.00 33.11 20 VAL C C 1
ATOM 1709 O O . VAL C 1 41 ? 18.616 10.425 51.327 1.00 32.16 20 VAL C O 1
ATOM 1713 N N . ARG C 1 42 ? 17.678 11.667 49.703 1.00 35.17 21 ARG C N 1
ATOM 1714 C CA . ARG C 1 42 ? 18.929 12.290 49.306 1.00 33.01 21 ARG C CA 1
ATOM 1715 C C . ARG C 1 42 ? 18.769 13.789 49.417 1.00 33.49 21 ARG C C 1
ATOM 1716 O O . ARG C 1 42 ? 17.758 14.354 49.004 1.00 35.66 21 ARG C O 1
ATOM 1724 N N . ILE C 1 43 ? 19.756 14.433 50.018 1.00 24.06 22 ILE C N 1
ATOM 1725 C CA . ILE C 1 43 ? 19.726 15.877 50.162 1.00 24.28 22 ILE C CA 1
ATOM 1726 C C . ILE C 1 43 ? 21.026 16.398 49.611 1.00 21.97 22 ILE C C 1
ATOM 1727 O O . ILE C 1 43 ? 22.092 15.937 50.009 1.00 25.78 22 ILE C O 1
ATOM 1732 N N . TYR C 1 44 ? 20.948 17.359 48.701 1.00 21.92 23 TYR C N 1
ATOM 1733 C CA . TYR C 1 44 ? 22.150 17.888 48.090 1.00 22.10 23 TYR C CA 1
ATOM 1734 C C . TYR C 1 44 ? 22.350 19.311 48.572 1.00 23.06 23 TYR C C 1
ATOM 1735 O O . TYR C 1 44 ? 21.478 20.158 48.396 1.00 29.20 23 TYR C O 1
ATOM 1744 N N . LEU C 1 45 ? 23.504 19.569 49.173 1.00 23.89 24 LEU C N 1
ATOM 1745 C CA . LEU C 1 45 ? 23.857 20.910 49.609 1.00 24.85 24 LEU C CA 1
ATOM 1746 C C . LEU C 1 45 ? 25.014 21.427 48.775 1.00 25.96 24 LEU C C 1
ATOM 1747 O O . LEU C 1 45 ? 25.920 20.683 48.434 1.00 32.60 24 LEU C O 1
ATOM 1752 N N . LEU C 1 46 ? 24.990 22.720 48.490 1.00 26.36 25 LEU C N 1
ATOM 1753 C CA . LEU C 1 46 ? 26.042 23.379 47.740 1.00 22.90 25 LEU C CA 1
ATOM 1754 C C . LEU C 1 46 ? 26.826 24.282 48.674 1.00 28.26 25 LEU C C 1
ATOM 1755 O O . LEU C 1 46 ? 26.265 24.864 49.591 1.00 29.35 25 LEU C O 1
ATOM 1760 N N . HIS C 1 47 ? 28.122 24.402 48.438 1.00 26.01 26 HIS C N 1
ATOM 1761 C CA . HIS C 1 47 ? 28.913 25.364 49.167 1.00 30.17 26 HIS C CA 1
ATOM 1762 C C . HIS C 1 47 ? 30.021 25.907 48.273 1.00 32.64 26 HIS C C 1
ATOM 1763 O O . HIS C 1 47 ? 30.605 25.158 47.493 1.00 31.71 26 HIS C O 1
ATOM 1770 N N . SER C 1 48 ? 30.323 27.199 48.402 1.00 23.77 27 SER C N 1
ATOM 1771 C CA . SER C 1 48 ? 31.354 27.809 47.560 1.00 34.07 27 SER C CA 1
ATOM 1772 C C . SER C 1 48 ? 32.750 27.413 48.041 1.00 36.98 27 SER C C 1
ATOM 1773 O O . SER C 1 48 ? 33.738 27.603 47.327 1.00 40.60 27 SER C O 1
ATOM 1776 N N . GLU C 1 49 ? 32.816 26.865 49.256 1.00 25.63 28 GLU C N 1
ATOM 1777 C CA . GLU C 1 49 ? 34.060 26.361 49.834 1.00 36.31 28 GLU C CA 1
ATOM 1778 C C . GLU C 1 49 ? 34.164 24.853 49.643 1.00 32.06 28 GLU C C 1
ATOM 1779 O O . GLU C 1 49 ? 33.158 24.143 49.663 1.00 25.21 28 GLU C O 1
ATOM 1785 N N . TYR C 1 50 ? 35.387 24.373 49.446 1.00 26.75 29 TYR C N 1
ATOM 1786 C CA . TYR C 1 50 ? 35.665 22.953 49.523 1.00 30.76 29 TYR C CA 1
ATOM 1787 C C . TYR C 1 50 ? 35.916 22.556 50.978 1.00 37.07 29 TYR C C 1
ATOM 1788 O O . TYR C 1 50 ? 36.774 23.134 51.648 1.00 36.41 29 TYR C O 1
ATOM 1797 N N . TRP C 1 51 ? 35.153 21.582 51.463 1.00 32.56 30 TRP C N 1
ATOM 1798 C CA . TRP C 1 51 ? 35.367 21.007 52.785 1.00 25.78 30 TRP C CA 1
ATOM 1799 C C . TRP C 1 51 ? 35.996 19.629 52.634 1.00 33.68 30 TRP C C 1
ATOM 1800 O O . TRP C 1 51 ? 35.552 18.821 51.800 1.00 29.37 30 TRP C O 1
ATOM 1811 N N . THR C 1 52 ? 37.025 19.341 53.424 1.00 17.85 31 THR C N 1
ATOM 1812 C CA . THR C 1 52 ? 37.610 18.009 53.377 1.00 23.87 31 THR C CA 1
ATOM 1813 C C . THR C 1 52 ? 36.573 17.012 53.865 1.00 25.25 31 THR C C 1
ATOM 1814 O O . THR C 1 52 ? 35.600 17.389 54.527 1.00 23.06 31 THR C O 1
ATOM 1818 N N . GLU C 1 53 ? 36.763 15.744 53.527 1.00 26.35 32 GLU C N 1
ATOM 1819 C CA . GLU C 1 53 ? 35.852 14.711 53.994 1.00 26.46 32 GLU C CA 1
ATOM 1820 C C . GLU C 1 53 ? 35.778 14.718 55.531 1.00 32.93 32 GLU C C 1
ATOM 1821 O O . GLU C 1 53 ? 34.693 14.612 56.118 1.00 35.81 32 GLU C O 1
ATOM 1827 N N . ASP C 1 54 ? 36.931 14.841 56.181 1.00 26.14 33 ASP C N 1
ATOM 1828 C CA . ASP C 1 54 ? 36.962 14.906 57.642 1.00 28.99 33 ASP C CA 1
ATOM 1829 C C . ASP C 1 54 ? 36.204 16.115 58.166 1.00 30.25 33 ASP C C 1
ATOM 1830 O O . ASP C 1 54 ? 35.482 16.019 59.165 1.00 27.32 33 ASP C O 1
ATOM 1835 N N . GLU C 1 55 ? 36.366 17.257 57.501 1.00 24.05 34 GLU C N 1
ATOM 1836 C CA . GLU C 1 55 ? 35.702 18.467 57.977 1.00 21.14 34 GLU C CA 1
ATOM 1837 C C . GLU C 1 55 ? 34.201 18.263 57.851 1.00 18.86 34 GLU C C 1
ATOM 1838 O O . GLU C 1 55 ? 33.433 18.625 58.748 1.00 28.20 34 GLU C O 1
ATOM 1844 N N . PHE C 1 56 ? 33.800 17.635 56.743 1.00 20.15 35 PHE C N 1
ATOM 1845 C CA . PHE C 1 56 ? 32.407 17.294 56.464 1.00 19.41 35 PHE C CA 1
ATOM 1846 C C . PHE C 1 56 ? 31.819 16.399 57.582 1.00 27.61 35 PHE C C 1
ATOM 1847 O O . PHE C 1 56 ? 30.743 16.678 58.124 1.00 25.66 35 PHE C O 1
ATOM 1855 N N . TYR C 1 57 ? 32.539 15.344 57.940 1.00 24.16 36 TYR C N 1
ATOM 1856 C CA . TYR C 1 57 ? 32.146 14.496 59.068 1.00 23.94 36 TYR C CA 1
ATOM 1857 C C . TYR C 1 57 ? 32.043 15.296 60.372 1.00 26.75 36 TYR C C 1
ATOM 1858 O O . TYR C 1 57 ? 31.071 15.166 61.116 1.00 23.10 36 TYR C O 1
ATOM 1867 N N . ASN C 1 58 ? 33.032 16.143 60.637 1.00 20.25 37 ASN C N 1
ATOM 1868 C CA . ASN C 1 58 ? 32.967 16.977 61.828 1.00 29.97 37 ASN C CA 1
ATOM 1869 C C . ASN C 1 58 ? 31.755 17.912 61.861 1.00 27.95 37 ASN C C 1
ATOM 1870 O O . ASN C 1 58 ? 31.228 18.199 62.933 1.00 29.26 37 ASN C O 1
ATOM 1875 N N . LEU C 1 59 ? 31.294 18.360 60.694 1.00 28.26 38 LEU C N 1
ATOM 1876 C CA . LEU C 1 59 ? 30.103 19.207 60.651 1.00 25.75 38 LEU C CA 1
ATOM 1877 C C . LEU C 1 59 ? 28.894 18.446 61.167 1.00 26.28 38 LEU C C 1
ATOM 1878 O O . LEU C 1 59 ? 28.022 19.023 61.812 1.00 26.00 38 LEU C O 1
ATOM 1883 N N . LEU C 1 60 ? 28.813 17.160 60.839 1.00 21.20 39 LEU C N 1
ATOM 1884 C CA . LEU C 1 60 ? 27.722 16.359 61.355 1.00 24.71 39 LEU C CA 1
ATOM 1885 C C . LEU C 1 60 ? 27.812 16.349 62.892 1.00 29.25 39 LEU C C 1
ATOM 1886 O O . LEU C 1 60 ? 26.802 16.532 63.573 1.00 35.18 39 LEU C O 1
ATOM 1891 N N . LEU C 1 61 ? 29.016 16.151 63.429 1.00 22.25 40 LEU C N 1
ATOM 1892 C CA . LEU C 1 61 ? 29.189 16.118 64.894 1.00 27.63 40 LEU C CA 1
ATOM 1893 C C . LEU C 1 61 ? 28.722 17.432 65.516 1.00 32.64 40 LEU C C 1
ATOM 1894 O O . LEU C 1 61 ? 27.990 17.439 66.506 1.00 30.88 40 LEU C O 1
ATOM 1899 N N . GLU C 1 62 ? 29.119 18.546 64.909 1.00 30.31 41 GLU C N 1
ATOM 1900 C CA . GLU C 1 62 ? 28.640 19.852 65.345 1.00 31.82 41 GLU C CA 1
ATOM 1901 C C . GLU C 1 62 ? 27.125 19.909 65.386 1.00 32.75 41 GLU C C 1
ATOM 1902 O O . GLU C 1 62 ? 26.540 20.365 66.375 1.00 35.32 41 GLU C O 1
ATOM 1908 N N . ALA C 1 63 ? 26.494 19.469 64.300 1.00 23.23 42 ALA C N 1
ATOM 1909 C CA . ALA C 1 63 ? 25.043 19.516 64.195 1.00 23.84 42 ALA C CA 1
ATOM 1910 C C . ALA C 1 63 ? 24.405 18.690 65.309 1.00 23.45 42 ALA C C 1
ATOM 1911 O O . ALA C 1 63 ? 23.414 19.102 65.914 1.00 27.24 42 ALA C O 1
ATOM 1913 N N . PHE C 1 64 ? 24.981 17.519 65.558 1.00 26.26 43 PHE C N 1
ATOM 1914 C CA . PHE C 1 64 ? 24.472 16.573 66.559 1.00 29.75 43 PHE C CA 1
ATOM 1915 C C . PHE C 1 64 ? 24.382 17.190 67.967 1.00 35.44 43 PHE C C 1
ATOM 1916 O O . PHE C 1 64 ? 23.539 16.798 68.775 1.00 37.72 43 PHE C O 1
ATOM 1924 N N . GLN C 1 65 ? 25.258 18.148 68.253 1.00 26.78 44 GLN C N 1
ATOM 1925 C CA . GLN C 1 65 ? 25.280 18.812 69.556 1.00 35.12 44 GLN C CA 1
ATOM 1926 C C . GLN C 1 65 ? 24.101 19.753 69.755 1.00 37.37 44 GLN C C 1
ATOM 1927 O O . GLN C 1 65 ? 23.820 20.161 70.885 1.00 28.86 44 GLN C O 1
ATOM 1933 N N . ARG C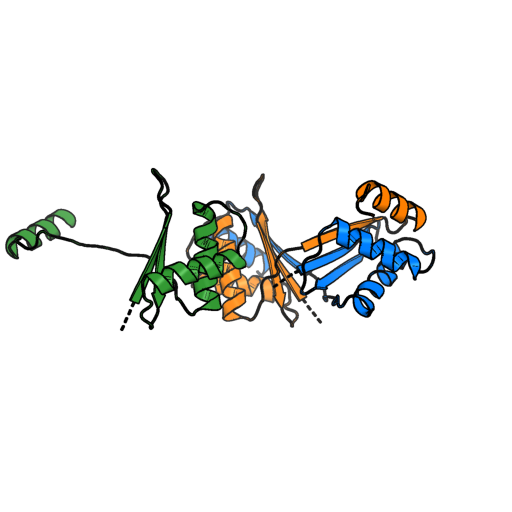 1 66 ? 23.420 20.089 68.659 1.00 31.94 45 ARG C N 1
ATOM 1934 C CA . ARG C 1 66 ? 22.283 21.005 68.686 1.00 31.37 45 ARG C CA 1
ATOM 1935 C C . ARG C 1 66 ? 20.974 20.326 68.296 1.00 34.86 45 ARG C C 1
ATOM 1936 O O . ARG C 1 66 ? 19.897 20.901 68.470 1.00 38.89 45 ARG C O 1
ATOM 1944 N N . SER C 1 67 ? 21.063 19.119 67.742 1.00 34.37 46 SER C N 1
ATOM 1945 C CA . SER C 1 67 ? 19.892 18.469 67.151 1.00 29.77 46 SER C CA 1
ATOM 1946 C C . SER C 1 67 ? 19.185 17.544 68.147 1.00 37.04 46 SER C C 1
ATOM 1947 O O . SER C 1 67 ? 19.691 17.282 69.239 1.00 27.97 46 SER C O 1
ATOM 1950 N N . SER C 1 68 ? 18.022 17.027 67.765 1.00 34.84 47 SER C N 1
ATOM 1951 C CA . SER C 1 68 ? 17.319 16.082 68.623 1.00 36.34 47 SER C CA 1
ATOM 1952 C C . SER C 1 68 ? 18.028 14.728 68.656 1.00 39.95 47 SER C C 1
ATOM 1953 O O . SER C 1 68 ? 19.052 14.541 67.996 1.00 40.16 47 SER C O 1
ATOM 1956 N N . ALA C 1 69 ? 17.475 13.797 69.434 1.00 32.56 48 ALA C N 1
ATOM 1957 C CA . ALA C 1 69 ? 17.989 12.431 69.522 1.00 33.93 48 ALA C CA 1
ATOM 1958 C C . ALA C 1 69 ? 17.283 11.470 68.547 1.00 39.30 48 ALA C C 1
ATOM 1959 O O . ALA C 1 69 ? 17.249 10.260 68.773 1.00 39.13 48 ALA C O 1
ATOM 1961 N N . SER C 1 70 ? 16.753 12.002 67.447 1.00 34.67 49 SER C N 1
ATOM 1962 C CA . SER C 1 70 ? 15.989 11.190 66.492 1.00 34.34 49 SER C CA 1
ATOM 1963 C C . SER C 1 70 ? 16.858 10.266 65.632 1.00 33.43 49 SER C C 1
ATOM 1964 O O . SER C 1 70 ? 18.032 10.543 65.398 1.00 34.44 49 SER C O 1
ATOM 1967 N N . ASP C 1 71 ? 16.264 9.169 65.165 1.00 28.75 50 ASP C N 1
ATOM 1968 C CA . ASP C 1 71 ? 16.921 8.259 64.229 1.00 29.38 50 ASP C CA 1
ATOM 1969 C C . ASP C 1 71 ? 17.277 8.969 62.914 1.00 30.91 50 ASP C C 1
ATOM 1970 O O . ASP C 1 71 ? 16.759 10.047 62.618 1.00 31.54 50 ASP C O 1
ATOM 1975 N N . TRP C 1 72 ? 18.155 8.350 62.132 1.00 28.24 51 TRP C N 1
ATOM 1976 C CA . TRP C 1 72 ? 18.802 9.024 61.012 1.00 25.42 51 TRP C CA 1
ATOM 1977 C C . TRP C 1 72 ? 17.847 9.540 59.913 1.00 30.12 51 TRP C C 1
ATOM 1978 O O . TRP C 1 72 ? 18.055 10.635 59.377 1.00 31.79 51 TRP C O 1
ATOM 1989 N N . HIS C 1 73 ? 16.802 8.783 59.589 1.00 37.08 52 HIS C N 1
ATOM 1990 C CA . HIS C 1 73 ? 15.865 9.224 58.542 1.00 37.64 52 HIS C CA 1
ATOM 1991 C C . HIS C 1 73 ? 15.199 10.553 58.902 1.00 43.86 52 HIS C C 1
ATOM 1992 O O . HIS C 1 73 ? 14.748 11.279 58.019 1.00 41.52 52 HIS C O 1
ATOM 1999 N N . LEU C 1 74 ? 15.154 10.872 60.198 1.00 41.95 53 LEU C N 1
ATOM 2000 C CA . LEU C 1 74 ? 14.622 12.158 60.655 1.00 40.86 53 LEU C CA 1
ATOM 2001 C C . LEU C 1 74 ? 15.754 13.138 60.934 1.00 37.48 53 LEU C C 1
ATOM 2002 O O . LEU C 1 74 ? 15.692 14.312 60.564 1.00 37.92 53 LEU C O 1
ATOM 2007 N N . GLN C 1 75 ? 16.786 12.633 61.594 1.00 28.27 54 GLN C N 1
ATOM 2008 C CA . GLN C 1 75 ? 17.949 13.421 61.949 1.00 26.92 54 GLN C CA 1
ATOM 2009 C C . GLN C 1 75 ? 18.541 14.131 60.728 1.00 30.80 54 GLN C C 1
ATOM 2010 O O . GLN C 1 75 ? 19.022 15.264 60.833 1.00 27.92 54 GLN C O 1
ATOM 2016 N N . ILE C 1 76 ? 18.504 13.460 59.575 1.00 29.75 55 ILE C N 1
ATOM 2017 C CA . ILE C 1 76 ? 19.130 13.983 58.360 1.00 23.05 55 ILE C CA 1
ATOM 2018 C C . ILE C 1 76 ? 18.651 15.398 58.047 1.00 30.43 55 ILE C C 1
ATOM 2019 O O . ILE C 1 76 ? 19.455 16.272 57.720 1.00 31.63 55 ILE C O 1
ATOM 2024 N N . LEU C 1 77 ? 17.345 15.620 58.181 1.00 36.85 56 LEU C N 1
ATOM 2025 C CA . LEU C 1 77 ? 16.743 16.938 57.979 1.00 38.96 56 LEU C CA 1
ATOM 2026 C C . LEU C 1 77 ? 17.303 17.980 58.963 1.00 34.73 56 LEU C C 1
ATOM 2027 O O . LEU C 1 77 ? 17.546 19.129 58.597 1.00 25.76 56 LEU C O 1
ATOM 2032 N N . GLU C 1 78 ? 17.517 17.584 60.215 1.00 29.79 57 GLU C N 1
ATOM 2033 C CA . GLU C 1 78 ? 18.044 18.535 61.193 1.00 29.84 57 GLU C CA 1
ATOM 2034 C C . GLU C 1 78 ? 19.486 18.894 60.881 1.00 29.61 57 GLU C C 1
ATOM 2035 O O . GLU C 1 78 ? 19.903 20.039 61.049 1.00 35.26 57 GLU C O 1
ATOM 2041 N N . VAL C 1 79 ? 20.250 17.907 60.431 1.00 25.57 58 VAL C N 1
ATOM 2042 C CA . VAL C 1 79 ? 21.637 18.145 60.063 1.00 28.49 58 VAL C CA 1
ATOM 2043 C C . VAL C 1 79 ? 21.714 19.115 58.873 1.00 26.83 58 VAL C C 1
ATOM 2044 O O . VAL C 1 79 ? 22.491 20.078 58.878 1.00 27.31 58 VAL C O 1
ATOM 2048 N N . SER C 1 80 ? 20.881 18.875 57.869 1.00 24.30 59 SER C N 1
ATOM 2049 C CA . SER C 1 80 ? 20.838 19.759 56.696 1.00 26.99 59 SER C CA 1
ATOM 2050 C C . SER C 1 80 ? 20.489 21.175 57.126 1.00 28.02 59 SER C C 1
ATOM 2051 O O . SER C 1 80 ? 21.177 22.138 56.781 1.00 28.21 59 SER C O 1
ATOM 2054 N N . LYS C 1 81 ? 19.405 21.280 57.885 1.00 32.62 60 LYS C N 1
ATOM 2055 C CA . LYS C 1 81 ? 18.953 22.546 58.443 1.00 37.89 60 LYS C CA 1
ATOM 2056 C C . LYS C 1 81 ? 20.109 23.302 59.082 1.00 34.70 60 LYS C C 1
ATOM 2057 O O . LYS C 1 81 ? 20.302 24.482 58.809 1.00 34.26 60 LYS C O 1
ATOM 2063 N N . TYR C 1 82 ? 20.882 22.610 59.921 1.00 25.09 61 TYR C N 1
ATOM 2064 C CA . TYR C 1 82 ? 21.979 23.232 60.666 1.00 24.48 61 TYR C CA 1
ATOM 2065 C C . TYR C 1 82 ? 23.103 23.688 59.737 1.00 24.95 61 TYR C C 1
ATOM 2066 O O . TYR C 1 82 ? 23.688 24.754 59.928 1.00 27.68 61 TYR C O 1
ATOM 2075 N N . LEU C 1 83 ? 23.434 22.864 58.752 1.00 24.70 62 LEU C N 1
ATOM 2076 C CA . LEU C 1 83 ? 24.466 23.248 57.790 1.00 26.69 62 LEU C CA 1
ATOM 2077 C C . LEU C 1 83 ? 24.053 24.501 57.005 1.00 26.58 62 LEU C C 1
ATOM 2078 O O . LEU C 1 83 ? 24.875 25.377 56.730 1.00 28.17 62 LEU C O 1
ATOM 2083 N N . VAL C 1 84 ? 22.778 24.590 56.647 1.00 26.15 63 VAL C N 1
ATOM 2084 C CA . VAL C 1 84 ? 22.294 25.751 55.902 1.00 25.25 63 VAL C CA 1
ATOM 2085 C C . VAL C 1 84 ? 22.349 27.009 56.763 1.00 35.48 63 VAL C C 1
ATOM 2086 O O . VAL C 1 84 ? 22.904 28.027 56.357 1.00 36.11 63 VAL C O 1
ATOM 2090 N N . THR C 1 85 ? 21.774 26.925 57.960 1.00 37.34 64 THR C N 1
ATOM 2091 C CA . THR C 1 85 ? 21.669 28.079 58.852 1.00 40.56 64 THR C CA 1
ATOM 2092 C C . THR C 1 85 ? 23.014 28.505 59.429 1.00 35.27 64 THR C C 1
ATOM 2093 O O . THR C 1 85 ? 23.320 29.690 59.490 1.00 39.81 64 THR C O 1
ATOM 2097 N N . ALA C 1 86 ? 23.820 27.532 59.834 1.00 34.96 65 ALA C N 1
ATOM 2098 C CA . ALA C 1 86 ? 25.051 27.820 60.560 1.00 34.49 65 ALA C CA 1
ATOM 2099 C C . ALA C 1 86 ? 26.307 27.885 59.700 1.00 39.37 65 ALA C C 1
ATOM 2100 O O . ALA C 1 86 ? 27.297 28.471 60.114 1.00 37.44 65 ALA C O 1
ATOM 2102 N N . HIS C 1 87 ? 26.301 27.282 58.512 1.00 36.10 66 HIS C N 1
ATOM 2103 C CA . HIS C 1 87 ? 27.534 27.271 57.732 1.00 24.72 66 HIS C CA 1
ATOM 2104 C C . HIS C 1 87 ? 27.419 27.728 56.273 1.00 36.57 66 HIS C C 1
ATOM 2105 O O . HIS C 1 87 ? 28.373 27.599 55.504 1.00 32.99 66 HIS C O 1
ATOM 2112 N N . GLY C 1 88 ? 26.264 28.279 55.908 1.00 31.08 67 GLY C N 1
ATOM 2113 C CA . GLY C 1 88 ? 26.114 28.945 54.629 1.00 27.25 67 GLY C CA 1
ATOM 2114 C C . GLY C 1 88 ? 25.998 27.975 53.459 1.00 33.17 67 GLY C C 1
ATOM 2115 O O . GLY C 1 88 ? 26.227 28.363 52.326 1.00 27.94 67 GLY C O 1
ATOM 2116 N N . PHE C 1 89 ? 25.667 26.717 53.750 1.00 27.88 68 PHE C N 1
ATOM 2117 C CA . PHE C 1 89 ? 25.345 25.734 52.722 1.00 29.99 68 PHE C CA 1
ATOM 2118 C C . PHE C 1 89 ? 24.018 26.134 52.115 1.00 28.69 68 PHE C C 1
ATOM 2119 O O . PHE C 1 89 ? 23.196 26.773 52.763 1.00 33.03 68 PHE C O 1
ATOM 2127 N N . VAL C 1 90 ? 23.811 25.762 50.866 1.00 24.33 69 VAL C N 1
ATOM 2128 C CA . VAL C 1 90 ? 22.555 26.041 50.198 1.00 22.16 69 VAL C CA 1
ATOM 2129 C C . VAL C 1 90 ? 21.999 24.720 49.703 1.00 25.57 69 VAL C C 1
ATOM 2130 O O . VAL C 1 90 ? 22.725 23.911 49.129 1.00 28.51 69 VAL C O 1
ATOM 2134 N N . GLU C 1 91 ? 20.719 24.486 49.949 1.00 29.47 70 GLU C N 1
ATOM 2135 C CA . GLU C 1 91 ? 20.082 23.266 49.476 1.00 30.99 70 GLU C CA 1
ATOM 2136 C C . GLU C 1 91 ? 19.770 23.355 47.980 1.00 33.51 70 GLU C C 1
ATOM 2137 O O . GLU C 1 91 ? 19.136 24.314 47.525 1.00 41.48 70 GLU C O 1
ATOM 2143 N N . ALA C 1 92 ? 20.227 22.363 47.221 1.00 32.68 71 ALA C N 1
ATOM 2144 C CA . ALA C 1 92 ? 19.847 22.237 45.816 1.00 36.99 71 ALA C CA 1
ATOM 2145 C C . ALA C 1 92 ? 18.509 21.507 45.744 1.00 39.37 71 ALA C C 1
ATOM 2146 O O . ALA C 1 92 ? 18.108 20.823 46.689 1.00 34.87 71 ALA C O 1
ATOM 2148 N N . GLY C 1 93 ? 17.815 21.657 44.624 1.00 33.84 72 GLY C N 1
ATOM 2149 C CA . GLY C 1 93 ? 16.486 21.092 44.483 1.00 37.72 72 GLY C CA 1
ATOM 2150 C C . GLY C 1 93 ? 16.510 19.591 44.280 1.00 38.73 72 GLY C C 1
ATOM 2151 O O . GLY C 1 93 ? 15.546 18.897 44.591 1.00 43.81 72 GLY C O 1
ATOM 2152 N N . GLY C 1 94 ? 17.623 19.090 43.760 1.00 30.30 73 GLY C N 1
ATOM 2153 C CA . GLY C 1 94 ? 17.721 17.694 43.383 1.00 26.98 73 GLY C CA 1
ATOM 2154 C C . GLY C 1 94 ? 18.791 17.501 42.324 1.00 26.90 73 GLY C C 1
ATOM 2155 O O . GLY C 1 94 ? 19.490 18.443 41.952 1.00 28.28 73 GLY C O 1
ATOM 2156 N N . LEU C 1 95 ? 18.910 16.273 41.840 1.00 25.06 74 LEU C N 1
ATOM 2157 C CA . LEU C 1 95 ? 19.959 15.895 40.911 1.00 25.76 74 LEU C CA 1
ATOM 2158 C C . LEU C 1 95 ? 19.366 15.004 39.840 1.00 30.71 74 LEU C C 1
ATOM 2159 O O . LEU C 1 95 ? 18.623 14.067 40.141 1.00 29.39 74 LEU C O 1
ATOM 2164 N N . GLN C 1 96 ? 19.696 15.312 38.589 1.00 26.67 75 GLN C N 1
ATOM 2165 C CA . GLN C 1 96 ? 19.354 14.457 37.465 1.00 21.70 75 GLN C CA 1
ATOM 2166 C C . GLN C 1 96 ? 20.646 13.995 36.831 1.00 28.89 75 GLN C C 1
ATOM 2167 O O . GLN C 1 96 ? 21.659 14.689 36.885 1.00 29.87 75 GLN C O 1
ATOM 2173 N N . GLU C 1 97 ? 20.608 12.831 36.205 1.00 27.04 76 GLU C N 1
ATOM 2174 C CA . GLU C 1 97 ? 21.831 12.191 35.780 1.00 28.43 76 GLU C CA 1
ATOM 2175 C C . GLU C 1 97 ? 21.665 11.399 34.474 1.00 30.52 76 GLU C C 1
ATOM 2176 O O . GLU C 1 97 ? 20.634 10.778 34.236 1.00 30.00 76 GLU C O 1
ATOM 2182 N N . ILE C 1 98 ? 22.710 11.421 33.653 1.00 25.39 77 ILE C N 1
ATOM 2183 C CA . ILE C 1 98 ? 22.755 10.672 32.405 1.00 21.99 77 ILE C CA 1
ATOM 2184 C C . ILE C 1 98 ? 24.146 10.079 32.242 1.00 26.36 77 ILE C C 1
ATOM 2185 O O . ILE C 1 98 ? 25.139 10.793 32.367 1.00 28.26 77 ILE C O 1
ATOM 2190 N N . GLY C 1 99 ? 24.224 8.779 31.965 1.00 23.73 78 GLY C N 1
ATOM 2191 C CA . GLY C 1 99 ? 25.512 8.118 31.813 1.00 24.34 78 GLY C CA 1
ATOM 2192 C C . GLY C 1 99 ? 25.555 7.079 30.698 1.00 29.81 78 GLY C C 1
ATOM 2193 O O . GLY C 1 99 ? 24.554 6.430 30.412 1.00 28.67 78 GLY C O 1
ATOM 2194 N N . PHE C 1 100 ? 26.723 6.925 30.079 1.00 29.07 79 PHE C N 1
ATOM 2195 C CA . PHE C 1 100 ? 26.946 5.918 29.044 1.00 33.10 79 PHE C CA 1
ATOM 2196 C C . PHE C 1 100 ? 28.332 5.312 29.242 1.00 34.57 79 PHE C C 1
ATOM 2197 O O . PHE C 1 100 ? 29.179 5.920 29.894 1.00 28.71 79 PHE C O 1
ATOM 2205 N N . PRO C 1 101 ? 28.578 4.117 28.668 1.00 30.86 80 PRO C N 1
ATOM 2206 C CA . PRO C 1 101 ? 29.933 3.566 28.800 1.00 32.33 80 PRO C CA 1
ATOM 2207 C C . PRO C 1 101 ? 30.895 4.496 28.086 1.00 33.31 80 PRO C C 1
ATOM 2208 O O . PRO C 1 101 ? 30.500 5.098 27.088 1.00 29.84 80 PRO C O 1
ATOM 2212 N N . GLY C 1 102 ? 32.115 4.641 28.595 1.00 31.35 81 GLY C N 1
ATOM 2213 C CA . GLY C 1 102 ? 33.079 5.551 28.000 1.00 31.77 81 GLY C CA 1
ATOM 2214 C C . GLY C 1 102 ? 33.423 5.154 26.571 1.00 38.05 81 GLY C C 1
ATOM 2215 O O . GLY C 1 102 ? 33.890 5.972 25.769 1.00 35.40 81 GLY C O 1
ATOM 2216 N N . GLU C 1 103 ? 33.173 3.889 26.254 1.00 29.68 82 GLU C N 1
ATOM 2217 C CA . GLU C 1 103 ? 33.593 3.312 24.990 1.00 36.94 82 GLU C CA 1
ATOM 2218 C C . GLU C 1 103 ? 32.526 3.501 23.912 1.00 41.62 82 GLU C C 1
ATOM 2219 O O . GLU C 1 103 ? 32.766 3.217 22.743 1.00 43.32 82 GLU C O 1
ATOM 2225 N N . LEU C 1 104 ? 31.345 3.965 24.311 1.00 34.47 83 LEU C N 1
ATOM 2226 C CA . LEU C 1 104 ? 30.218 4.059 23.396 1.00 34.68 83 LEU C CA 1
ATOM 2227 C C . LEU C 1 104 ? 30.471 5.094 22.299 1.00 38.54 83 LEU C C 1
ATOM 2228 O O . LEU C 1 104 ? 30.832 6.235 22.583 1.00 34.26 83 LEU C O 1
ATOM 2233 N N . SER C 1 105 ? 30.304 4.681 21.044 1.00 33.80 84 SER C N 1
ATOM 2234 C CA . SER C 1 105 ? 30.476 5.592 19.913 1.00 28.67 84 SER C CA 1
ATOM 2235 C C . SER C 1 105 ? 29.439 6.703 20.003 1.00 31.86 84 SER C C 1
ATOM 2236 O O . SER C 1 105 ? 28.389 6.537 20.629 1.00 34.64 84 SER C O 1
ATOM 2239 N N . LYS C 1 106 ? 29.724 7.836 19.374 1.00 34.65 85 LYS C N 1
ATOM 2240 C CA . LYS C 1 106 ? 28.765 8.934 19.361 1.00 30.88 85 LYS C CA 1
ATOM 2241 C C . LYS C 1 106 ? 27.476 8.491 18.672 1.00 23.97 85 LYS C C 1
ATOM 2242 O O . LYS C 1 106 ? 26.388 8.918 19.034 1.00 28.29 85 LYS C O 1
ATOM 2248 N N . THR C 1 107 ? 27.596 7.605 17.695 1.00 31.64 86 THR C N 1
ATOM 2249 C CA . THR C 1 107 ? 26.408 7.107 17.004 1.00 30.85 86 THR C CA 1
ATOM 2250 C C . THR C 1 107 ? 25.531 6.298 17.953 1.00 23.95 86 THR C C 1
ATOM 2251 O O . THR C 1 107 ? 24.326 6.500 18.011 1.00 30.58 86 THR C O 1
ATOM 2255 N N . GLU C 1 108 ? 26.141 5.395 18.716 1.00 30.60 87 GLU C N 1
ATOM 2256 C CA . GLU C 1 108 ? 25.386 4.611 19.689 1.00 29.18 87 GLU C CA 1
ATOM 2257 C C . GLU C 1 108 ? 24.795 5.469 20.812 1.00 29.80 87 GLU C C 1
ATOM 2258 O O . GLU C 1 108 ? 23.639 5.294 21.183 1.00 32.27 87 GLU C O 1
ATOM 2264 N N . VAL C 1 109 ? 25.571 6.401 21.353 1.00 27.84 88 VAL C N 1
ATOM 2265 C CA . VAL C 1 109 ? 24.996 7.306 22.344 1.00 24.87 88 VAL C CA 1
ATOM 2266 C C . VAL C 1 109 ? 23.734 7.978 21.793 1.00 25.41 88 VAL C C 1
ATOM 2267 O O . VAL C 1 109 ? 22.689 8.012 22.446 1.00 32.47 88 VAL C O 1
ATOM 2271 N N . ARG C 1 110 ? 23.816 8.497 20.578 1.00 29.23 89 ARG C N 1
ATOM 2272 C CA . ARG C 1 110 ? 22.652 9.174 20.002 1.00 31.58 89 ARG C CA 1
ATOM 2273 C C . ARG C 1 110 ? 21.467 8.228 19.818 1.00 28.42 89 ARG C C 1
ATOM 2274 O O . ARG C 1 110 ? 20.308 8.621 19.968 1.00 30.30 89 ARG C O 1
ATOM 2282 N N . ARG C 1 111 ? 21.755 6.975 19.506 1.00 27.03 90 ARG C N 1
ATOM 2283 C CA . ARG C 1 111 ? 20.686 6.008 19.339 1.00 32.64 90 ARG C CA 1
ATOM 2284 C C . ARG C 1 111 ? 20.008 5.737 20.672 1.00 35.02 90 ARG C C 1
ATOM 2285 O O . ARG C 1 111 ? 18.785 5.635 20.746 1.00 35.80 90 ARG C O 1
ATOM 2293 N N . ARG C 1 112 ? 20.805 5.646 21.734 1.00 31.80 91 ARG C N 1
ATOM 2294 C CA . ARG C 1 112 ? 20.254 5.457 23.062 1.00 35.29 91 ARG C CA 1
ATOM 2295 C C . ARG C 1 112 ? 19.432 6.667 23.500 1.00 33.97 91 ARG C C 1
ATOM 2296 O O . ARG C 1 112 ? 18.389 6.522 24.135 1.00 39.39 91 ARG C O 1
ATOM 2304 N N . ILE C 1 113 ? 19.904 7.863 23.170 1.00 28.95 92 ILE C N 1
ATOM 2305 C CA . ILE C 1 113 ? 19.156 9.060 23.531 1.00 29.73 92 ILE C CA 1
ATOM 2306 C C . ILE C 1 113 ? 17.814 9.066 22.802 1.00 35.68 92 ILE C C 1
ATOM 2307 O O . ILE C 1 113 ? 16.773 9.353 23.396 1.00 34.22 92 ILE C O 1
ATOM 2312 N N . ASN C 1 114 ? 17.830 8.732 21.515 1.00 36.86 93 ASN C N 1
ATOM 2313 C CA . ASN C 1 114 ? 16.579 8.706 20.761 1.00 42.82 93 ASN C CA 1
ATOM 2314 C C . ASN C 1 114 ? 15.636 7.608 21.229 1.00 41.50 93 ASN C C 1
ATOM 2315 O O . ASN C 1 114 ? 14.425 7.784 21.210 1.00 41.62 93 ASN C O 1
ATOM 2320 N N . ALA C 1 115 ? 16.196 6.488 21.672 1.00 37.42 94 ALA C N 1
ATOM 2321 C CA . ALA C 1 115 ? 15.377 5.405 22.185 1.00 38.99 94 ALA C CA 1
ATOM 2322 C C . ALA C 1 115 ? 14.698 5.835 23.483 1.00 47.63 94 ALA C C 1
ATOM 2323 O O . ALA C 1 115 ? 13.506 5.587 23.680 1.00 55.51 94 ALA C O 1
ATOM 2325 N N . PHE C 1 116 ? 15.446 6.495 24.363 1.00 37.66 95 PHE C N 1
ATOM 2326 C CA . PHE C 1 116 ? 14.858 6.972 25.606 1.00 39.29 95 PHE C CA 1
ATOM 2327 C C . PHE C 1 116 ? 13.742 7.952 25.312 1.00 43.75 95 PHE C C 1
ATOM 2328 O O . PHE C 1 116 ? 12.672 7.885 25.918 1.00 46.74 95 PHE C O 1
ATOM 2336 N N . LEU C 1 117 ? 14.001 8.874 24.389 1.00 38.45 96 LEU C N 1
ATOM 2337 C CA . LEU C 1 117 ? 13.011 9.881 24.034 1.00 40.81 96 LEU C CA 1
ATOM 2338 C C . LEU C 1 117 ? 11.828 9.265 23.287 1.00 46.91 96 LEU C C 1
ATOM 2339 O O . LEU C 1 117 ? 10.721 9.796 23.321 1.00 39.69 96 LEU C O 1
ATOM 2344 N N . GLY C 1 118 ? 12.069 8.140 22.616 1.00 54.00 97 GLY C N 1
ATOM 2345 C CA . GLY C 1 118 ? 11.036 7.481 21.833 1.00 57.90 97 GLY C CA 1
ATOM 2346 C C . GLY C 1 118 ? 10.887 8.085 20.451 1.00 63.87 97 GLY C C 1
ATOM 2347 O O . GLY C 1 118 ? 11.016 7.395 19.438 1.00 70.16 97 GLY C O 1
#

CATH classification: 3.30.70.2710

B-factor: mean 41.38, std 17.56, range [14.82, 119.1]

Secondary structure (DSSP, 8-state):
--EEEEEEE-SS--EEEEEE-SS---HHHHHHHHHHHHTTS-S--HHHHHHHHHHHHHHHH--EEE--EEEEEEETT--HHHHHHHHHHHH-/--EEEEEEE-SS--EEEEEE-SS---HHHHHHHHHHHTTTS----HHHHHHHHHHHHHHHH--EE-S-EEEEEEETT--HHHHHHHHHHHHTT--/--EEEEEE--SS--EEEEEE-SS---HHHHHHHHHHHHTTS-S--HHHHHHHHHHHHHHHH--EE----------TT--HHHHHHHHHHHH-

Solvent-accessible surface area: 17813 Å² total

Radius of gyration: 25.16 Å; Cα contacts (8 Å, |Δi|>4): 393; chains: 3; bounding box: 55×44×82 Å

Nearest PDB structures (foldseek):
  3o2i-assembly2_C-2  TM=1.002E+00  e=1.697E-15  Leptospirillum rubarum
  7unu-assembly1_g  TM=3.541E-01  e=6.403E+00  Pseudomonas aeruginosa PAO1
  7pio-assembly1_F  TM=3.409E-01  e=5.978E+00  Mycoplasmoides pneumoniae M129
  4v77-assembly1_AG  TM=2.294E-01  e=9.670E+00  Escherichia coli K-12
  3o2i-assembly2_C-2  TM=9.998E-01  e=2.540E-15  Leptospirillum rubarum

Sequence (279 aa):
DHIYELVSRDRTHPVRIYLLHSEYWTEDEFYNLLLEAFQRSSASDWHLQILEVSSKYLVTAHGFVEAGGLQEIGFPGELSKTEVRRRINAFLGDHIYELVSRDRTHPVRIYLLHSEYWTEDEFYNLLLEAFQRSSASDWHLQILEVSKYLVTAHGFVEAGGLQEIGFPGELSKTEVRRRINAFLGKDRDHIYELVSRDRTHPVRIYLLHSEYWTEDEFYNLLLEAFQRSSASDWHLQILEVSKYLVTAHGFVEAGGLQEIGFPGELSKTEVRRRINAFLG

Foldseek 3Di:
DDWDWDWDDDPPDIDIWIKDDPDDDDPVRVVVLLVVQVVVDDPDDVVVSVVSSVVCCVPPPVIHTDPDDDDDDDPPPDDPVVVVVVVVVVVD/DDWDWDWDDDDPDIDIWIKDDPDDDPVVSVVVLQVVLVPPDDPDDCVVVVVSSVVCCCPPPPIDIDPDDDDDDDPPPDDPVVVVVVVCVVCPVVD/DDWDWDWDDDDPDIDIWIWDDPDDDDPVRVVVLQVVQVVVFDPDDDVVVVVSSVVCCCVPPVIHTDPDDDDDDDPPPDDPVRVVVVVVVVVD